Protein AF-A0A2E9XGB0-F1 (afdb_monomer_lite)

Structure (mmCIF, N/CA/C/O backbone):
data_AF-A0A2E9XGB0-F1
#
_entry.id   AF-A0A2E9XGB0-F1
#
loop_
_atom_site.group_PDB
_atom_site.id
_atom_site.type_symbol
_atom_site.label_atom_id
_atom_site.label_alt_id
_atom_site.label_comp_id
_atom_site.label_asym_id
_atom_site.label_entity_id
_atom_site.label_seq_id
_atom_site.pdbx_PDB_ins_code
_atom_site.Cartn_x
_atom_site.Cartn_y
_atom_site.Cartn_z
_atom_site.occupancy
_atom_site.B_iso_or_equiv
_atom_site.auth_seq_id
_atom_site.auth_comp_id
_atom_site.auth_asym_id
_atom_site.auth_atom_id
_atom_site.pdbx_PDB_model_num
ATOM 1 N N . MET A 1 1 ? -16.307 3.020 -18.893 1.00 47.25 1 MET A N 1
ATOM 2 C CA . MET A 1 1 ? -15.081 2.715 -18.131 1.00 47.25 1 MET A CA 1
ATOM 3 C C . MET A 1 1 ? -14.255 3.975 -18.079 1.00 47.25 1 MET A C 1
ATOM 5 O O . MET A 1 1 ? -13.662 4.344 -19.091 1.00 47.25 1 MET A O 1
ATOM 9 N N . ASP A 1 2 ? -14.305 4.654 -16.940 1.00 53.72 2 ASP A N 1
ATOM 10 C CA . ASP A 1 2 ? -13.427 5.784 -16.665 1.00 53.72 2 ASP A CA 1
ATOM 11 C C . ASP A 1 2 ? -11.970 5.317 -16.726 1.00 53.72 2 ASP A C 1
ATOM 13 O O . ASP A 1 2 ? -11.649 4.191 -16.341 1.00 53.72 2 ASP A O 1
ATOM 17 N N . SER A 1 3 ? -11.090 6.158 -17.273 1.00 63.16 3 SER A N 1
ATOM 18 C CA . SER A 1 3 ? -9.656 5.864 -17.306 1.00 63.16 3 SER A CA 1
ATOM 19 C C . SER A 1 3 ? -9.166 5.635 -15.878 1.00 63.16 3 SER A C 1
ATOM 21 O O . SER A 1 3 ? -9.435 6.460 -15.003 1.00 63.16 3 SER A O 1
ATOM 23 N N . LEU A 1 4 ? -8.417 4.547 -15.647 1.00 68.50 4 LEU A N 1
ATOM 24 C CA . LEU A 1 4 ? -7.901 4.195 -14.318 1.00 68.50 4 LEU A CA 1
ATOM 25 C C . LEU A 1 4 ? -7.127 5.345 -13.651 1.00 68.50 4 LEU A C 1
ATOM 27 O O . LEU A 1 4 ? -7.031 5.400 -12.428 1.00 68.50 4 LEU A O 1
ATOM 31 N N . GLY A 1 5 ? -6.583 6.270 -14.444 1.00 79.38 5 GLY A N 1
ATOM 32 C CA . GLY A 1 5 ? -5.699 7.345 -14.019 1.00 79.38 5 GLY A CA 1
ATOM 33 C C . GLY A 1 5 ? -4.269 7.098 -14.495 1.00 79.38 5 GLY A C 1
ATOM 34 O O . GLY A 1 5 ? -4.025 6.305 -15.408 1.00 79.38 5 GLY A O 1
ATOM 35 N N . LYS A 1 6 ? -3.306 7.807 -13.894 1.00 90.00 6 LYS A N 1
ATOM 36 C CA . LYS A 1 6 ? -1.894 7.735 -14.294 1.00 90.00 6 LYS A CA 1
ATOM 37 C C . LYS A 1 6 ? -1.152 6.631 -13.544 1.00 90.00 6 LYS A C 1
ATOM 39 O O . LYS A 1 6 ? -1.064 6.678 -12.314 1.00 90.00 6 LYS A O 1
ATOM 44 N N . ILE A 1 7 ? -0.588 5.684 -14.289 1.00 93.75 7 ILE A N 1
ATOM 45 C CA . ILE A 1 7 ? 0.250 4.592 -13.786 1.00 93.75 7 ILE A CA 1
ATOM 46 C C . ILE A 1 7 ? 1.704 4.901 -14.133 1.00 93.75 7 ILE A C 1
ATOM 48 O O . ILE A 1 7 ? 2.038 5.175 -15.281 1.00 93.75 7 ILE A O 1
ATOM 52 N N . LEU A 1 8 ? 2.576 4.866 -13.136 1.00 95.88 8 LEU A N 1
ATOM 53 C CA . LEU A 1 8 ? 4.006 5.091 -13.299 1.00 95.88 8 LEU A CA 1
ATOM 54 C C . LEU A 1 8 ? 4.719 3.739 -13.375 1.00 95.88 8 LEU A C 1
ATOM 56 O O . LEU A 1 8 ? 4.524 2.899 -12.501 1.00 95.88 8 LEU A O 1
ATOM 60 N N . ILE A 1 9 ? 5.538 3.527 -14.399 1.00 96.88 9 ILE A N 1
ATOM 61 C CA . ILE A 1 9 ? 6.285 2.289 -14.633 1.00 96.88 9 ILE A CA 1
ATOM 62 C C . ILE A 1 9 ? 7.769 2.605 -14.509 1.00 96.88 9 ILE A C 1
ATOM 64 O O . ILE A 1 9 ? 8.313 3.383 -15.290 1.00 96.88 9 ILE A O 1
ATOM 68 N N . ALA A 1 10 ? 8.422 2.003 -13.522 1.00 96.81 10 ALA A N 1
ATOM 69 C CA . ALA A 1 10 ? 9.830 2.202 -13.240 1.00 96.81 10 ALA A CA 1
ATOM 70 C C . ALA A 1 10 ? 10.575 0.873 -13.363 1.00 96.81 10 ALA A C 1
ATOM 72 O O . ALA A 1 10 ? 10.488 0.041 -12.467 1.00 96.81 10 ALA A O 1
ATOM 73 N N . SER A 1 11 ? 11.294 0.661 -14.465 1.00 95.31 11 SER A N 1
ATOM 74 C CA . SER A 1 11 ? 12.109 -0.544 -14.677 1.00 95.31 11 SER A CA 1
ATOM 75 C C . SER A 1 11 ? 13.242 -0.273 -15.652 1.00 95.31 11 SER A C 1
ATOM 77 O O . SER A 1 11 ? 13.041 0.459 -16.615 1.00 95.31 11 SER A O 1
ATOM 79 N N . ASN A 1 12 ? 14.411 -0.880 -15.442 1.00 93.50 12 ASN A N 1
ATOM 80 C CA . ASN A 1 12 ? 15.498 -0.837 -16.424 1.00 93.50 12 ASN A CA 1
ATOM 81 C C . ASN A 1 12 ? 15.271 -1.828 -17.579 1.00 93.50 12 ASN A C 1
ATOM 83 O O . ASN A 1 12 ? 15.847 -1.653 -18.650 1.00 93.50 12 ASN A O 1
ATOM 87 N N . ASP A 1 13 ? 14.376 -2.803 -17.415 1.00 92.94 13 ASP A N 1
ATOM 88 C CA . ASP A 1 13 ? 14.023 -3.776 -18.448 1.00 92.94 13 ASP A CA 1
ATOM 89 C C . ASP A 1 13 ? 13.031 -3.170 -19.456 1.00 92.94 13 ASP A C 1
ATOM 91 O O . ASP A 1 13 ? 11.860 -2.927 -19.153 1.00 92.94 13 ASP A O 1
ATOM 95 N N . SER A 1 14 ? 13.501 -2.917 -20.680 1.00 92.50 14 SER A N 1
ATOM 96 C CA . SER A 1 14 ? 12.675 -2.364 -21.758 1.00 92.50 14 SER A CA 1
ATOM 97 C C . SER A 1 14 ? 11.562 -3.298 -22.217 1.00 92.50 14 SER A C 1
ATOM 99 O O . SER A 1 14 ? 10.495 -2.814 -22.588 1.00 92.50 14 SER A O 1
ATOM 101 N N . ASN A 1 15 ? 11.779 -4.614 -22.176 1.00 90.94 15 ASN A N 1
ATOM 102 C CA . ASN A 1 15 ? 10.772 -5.591 -22.582 1.00 90.94 15 ASN A CA 1
ATOM 103 C C . ASN A 1 15 ? 9.638 -5.621 -21.562 1.00 90.94 15 ASN A C 1
ATOM 105 O O . ASN A 1 15 ? 8.465 -5.592 -21.935 1.00 90.94 15 ASN A O 1
ATOM 109 N N . PHE A 1 16 ? 9.986 -5.595 -20.273 1.00 90.25 16 PHE A N 1
ATOM 110 C CA . PHE A 1 16 ? 9.008 -5.469 -19.199 1.00 90.25 16 PHE A CA 1
ATOM 111 C C . PHE A 1 16 ? 8.174 -4.193 -19.347 1.00 90.25 16 PHE A C 1
ATOM 113 O O . PHE A 1 16 ? 6.943 -4.259 -19.306 1.00 90.25 16 PHE A O 1
ATOM 120 N N . ARG A 1 17 ? 8.821 -3.036 -19.564 1.00 93.06 17 ARG A N 1
ATOM 121 C CA . ARG A 1 17 ? 8.101 -1.767 -19.744 1.00 93.06 17 ARG A CA 1
ATOM 122 C C . ARG A 1 17 ? 7.178 -1.799 -20.957 1.00 93.06 17 ARG A C 1
ATOM 124 O O . ARG A 1 17 ? 5.996 -1.517 -20.796 1.00 93.06 17 ARG A O 1
ATOM 131 N N . ALA A 1 18 ? 7.677 -2.202 -22.127 1.00 90.31 18 ALA A N 1
ATOM 132 C CA . ALA A 1 18 ? 6.877 -2.286 -23.350 1.00 90.31 18 ALA A CA 1
ATOM 133 C C . ALA A 1 18 ? 5.668 -3.215 -23.169 1.00 90.31 18 ALA A C 1
ATOM 135 O O . ALA A 1 18 ? 4.540 -2.860 -23.513 1.00 90.31 18 ALA A O 1
ATOM 136 N N . SER A 1 19 ? 5.882 -4.378 -22.548 1.00 89.31 19 SER A N 1
ATOM 137 C CA . SER A 1 19 ? 4.806 -5.319 -22.264 1.00 89.31 19 SER A CA 1
ATOM 138 C C . SER A 1 19 ? 3.764 -4.735 -21.308 1.00 89.31 19 SER A C 1
ATOM 140 O O . SER A 1 19 ? 2.567 -4.913 -21.536 1.00 89.31 19 SER A O 1
ATOM 142 N N . MET A 1 20 ? 4.183 -4.025 -20.256 1.00 91.06 20 MET A N 1
ATOM 143 C CA . MET A 1 20 ? 3.260 -3.366 -19.329 1.00 91.06 20 MET A CA 1
ATOM 144 C C . MET A 1 20 ? 2.494 -2.228 -20.003 1.00 91.06 20 MET A C 1
ATOM 146 O O . MET A 1 20 ? 1.282 -2.164 -19.844 1.00 91.06 20 MET A O 1
ATOM 150 N N . VAL A 1 21 ? 3.157 -1.370 -20.783 1.00 90.06 21 VAL A N 1
ATOM 151 C CA . VAL A 1 21 ? 2.516 -0.260 -21.509 1.00 90.06 21 VAL A CA 1
ATOM 152 C C . VAL A 1 21 ? 1.428 -0.778 -22.448 1.00 90.06 21 VAL A C 1
ATOM 154 O O . VAL A 1 21 ? 0.282 -0.345 -22.332 1.00 90.06 21 VAL A O 1
ATOM 157 N N . ASN A 1 22 ? 1.758 -1.743 -23.313 1.00 86.25 22 ASN A N 1
ATOM 158 C CA . ASN A 1 22 ? 0.815 -2.281 -24.298 1.00 86.25 22 ASN A CA 1
ATOM 159 C C . ASN A 1 22 ? -0.417 -2.877 -23.612 1.00 86.25 22 ASN A C 1
ATOM 161 O O . ASN A 1 22 ? -1.551 -2.488 -23.874 1.00 86.25 22 ASN A O 1
ATOM 165 N N . ASN A 1 23 ? -0.193 -3.756 -22.639 1.00 85.50 23 ASN A N 1
ATOM 166 C CA . ASN A 1 23 ? -1.297 -4.420 -21.969 1.00 85.50 23 ASN A CA 1
ATOM 167 C C . ASN A 1 23 ? -2.118 -3.486 -21.053 1.00 85.50 23 ASN A C 1
ATOM 169 O O . ASN A 1 23 ? -3.323 -3.692 -20.900 1.00 85.50 23 ASN A O 1
ATOM 173 N N . LEU A 1 24 ? -1.497 -2.480 -20.417 1.00 84.19 24 LEU A N 1
ATOM 174 C CA . LEU A 1 24 ? -2.217 -1.499 -19.594 1.00 84.19 24 LEU A CA 1
ATOM 175 C C . LEU A 1 24 ? -3.109 -0.595 -20.442 1.00 84.19 24 LEU A C 1
ATOM 177 O O . LEU A 1 24 ? -4.212 -0.243 -20.015 1.00 84.19 24 LEU A O 1
ATOM 181 N N . LEU A 1 25 ? -2.648 -0.231 -21.637 1.00 78.81 25 LEU A N 1
ATOM 182 C CA . LEU A 1 25 ? -3.457 0.510 -22.591 1.00 78.81 25 LEU A CA 1
ATOM 183 C C . LEU A 1 25 ? -4.664 -0.329 -23.032 1.00 78.81 25 LEU A C 1
ATOM 185 O O . LEU A 1 25 ? -5.800 0.131 -22.895 1.00 78.81 25 LEU A O 1
ATOM 189 N N . ASP A 1 26 ? -4.419 -1.570 -23.457 1.00 80.75 26 ASP A N 1
ATOM 190 C CA . ASP A 1 26 ? -5.436 -2.455 -24.030 1.00 80.75 26 ASP A CA 1
ATOM 191 C C . ASP A 1 26 ? -6.513 -2.867 -23.018 1.00 80.75 26 ASP A C 1
ATOM 193 O O . ASP A 1 26 ? -7.708 -2.794 -23.305 1.00 80.75 26 ASP A O 1
ATOM 197 N N . GLN A 1 27 ? -6.113 -3.285 -21.812 1.00 81.12 27 GLN A N 1
ATOM 198 C CA . GLN A 1 27 ? -7.046 -3.853 -20.829 1.00 81.12 27 GLN A CA 1
ATOM 199 C C . GLN A 1 27 ? -7.670 -2.811 -19.897 1.00 81.12 27 GLN A C 1
ATOM 201 O O . GLN A 1 27 ? -8.736 -3.058 -19.331 1.00 81.12 27 GLN A O 1
ATOM 206 N N . PHE A 1 28 ? -7.010 -1.667 -19.693 1.00 79.88 28 PHE A N 1
ATOM 207 C CA . PHE A 1 28 ? -7.352 -0.741 -18.607 1.00 79.88 28 PHE A CA 1
ATOM 208 C C . PHE A 1 28 ? -7.529 0.714 -19.044 1.00 79.88 28 PHE A C 1
ATOM 210 O O . PHE A 1 28 ? -7.919 1.541 -18.216 1.00 79.88 28 PHE A O 1
ATOM 217 N N . LYS A 1 29 ? -7.247 1.055 -20.313 1.00 80.44 29 LYS A N 1
ATOM 218 C CA . LYS A 1 29 ? -7.281 2.442 -20.822 1.00 80.44 29 LYS A CA 1
ATOM 219 C C . LYS A 1 29 ? -6.516 3.415 -19.909 1.00 80.44 29 LYS A C 1
ATOM 221 O O . LYS A 1 29 ? -6.933 4.557 -19.681 1.00 80.44 29 LYS A O 1
ATOM 226 N N . ALA A 1 30 ? -5.432 2.927 -19.308 1.00 80.94 30 ALA A N 1
ATOM 227 C CA . ALA A 1 30 ? -4.642 3.673 -18.340 1.00 80.94 30 ALA A CA 1
ATOM 228 C C . ALA A 1 30 ? -3.594 4.542 -19.045 1.00 80.94 30 ALA A C 1
ATOM 230 O O . ALA A 1 30 ? -3.050 4.163 -20.079 1.00 80.94 30 ALA A O 1
ATOM 231 N N . HIS A 1 31 ? -3.267 5.696 -18.457 1.00 86.00 31 HIS A N 1
ATOM 232 C CA . HIS A 1 31 ? -2.155 6.514 -18.937 1.00 86.00 31 HIS A CA 1
ATOM 233 C C . HIS A 1 31 ? -0.860 6.065 -18.256 1.00 86.00 31 HIS A C 1
ATOM 235 O O . HIS A 1 31 ? -0.657 6.337 -17.070 1.00 86.00 31 HIS A O 1
ATOM 241 N N . SER A 1 32 ? 0.010 5.371 -18.988 1.00 88.56 32 SER A N 1
ATOM 242 C CA . SER A 1 32 ? 1.310 4.924 -18.486 1.00 88.56 32 SER A CA 1
ATOM 243 C C . SER A 1 32 ? 2.396 5.980 -18.685 1.00 88.56 32 SER A C 1
ATOM 245 O O . SER A 1 32 ? 2.525 6.557 -19.762 1.00 88.56 32 SER A O 1
ATOM 247 N N . ILE A 1 33 ? 3.217 6.192 -17.661 1.00 92.19 33 ILE A N 1
ATOM 248 C CA . ILE A 1 33 ? 4.413 7.036 -17.711 1.00 92.19 33 ILE A CA 1
ATOM 249 C C . ILE A 1 33 ? 5.608 6.154 -17.372 1.00 92.19 33 ILE A C 1
ATOM 251 O O . ILE A 1 33 ? 5.643 5.563 -16.297 1.00 92.19 33 ILE A O 1
ATOM 255 N N . GLU A 1 34 ? 6.596 6.083 -18.255 1.00 95.62 34 GLU A N 1
ATOM 256 C CA . GLU A 1 34 ? 7.838 5.355 -17.995 1.00 95.62 34 GLU A CA 1
ATOM 257 C C . GLU A 1 34 ? 8.886 6.261 -17.336 1.00 95.62 34 GLU A C 1
ATOM 259 O O . GLU A 1 34 ? 9.043 7.430 -17.697 1.00 95.62 34 GLU A O 1
ATOM 264 N N . VAL A 1 35 ? 9.618 5.719 -16.363 1.00 95.25 35 VAL A N 1
ATOM 265 C CA . VAL A 1 35 ? 10.752 6.375 -15.699 1.00 95.25 35 VAL A CA 1
ATOM 266 C C . VAL A 1 35 ? 11.881 5.377 -15.444 1.00 95.25 35 VAL A C 1
ATOM 268 O O . VAL A 1 35 ? 11.640 4.189 -15.255 1.00 95.25 35 VAL A O 1
ATOM 271 N N . LEU A 1 36 ? 13.121 5.867 -15.423 1.00 94.12 36 LEU A N 1
ATOM 272 C CA . LEU A 1 36 ? 14.332 5.037 -15.312 1.00 94.12 36 LEU A CA 1
ATOM 273 C C . LEU A 1 36 ? 15.211 5.401 -14.105 1.00 94.12 36 LEU A C 1
ATOM 275 O O . LEU A 1 36 ? 16.334 4.925 -13.991 1.00 94.12 36 LEU A O 1
ATOM 279 N N . SER A 1 37 ? 14.732 6.264 -13.206 1.00 94.31 37 SER A N 1
ATOM 280 C CA . SER A 1 37 ? 15.485 6.666 -12.013 1.00 94.31 37 SER A CA 1
ATOM 281 C C . SER A 1 37 ? 14.565 6.965 -10.834 1.00 94.31 37 SER A C 1
ATOM 283 O O . SER A 1 37 ? 13.380 7.276 -11.010 1.00 94.31 37 SER A O 1
ATOM 285 N N . THR A 1 38 ? 15.110 6.901 -9.620 1.00 95.38 38 THR A N 1
ATOM 286 C CA . THR A 1 38 ? 14.357 7.206 -8.397 1.00 95.38 38 THR A CA 1
ATOM 287 C C . THR A 1 38 ? 13.960 8.682 -8.333 1.00 95.38 38 THR A C 1
ATOM 289 O O . THR A 1 38 ? 12.842 9.005 -7.935 1.00 95.38 38 THR A O 1
ATOM 292 N N . GLU A 1 39 ? 14.814 9.593 -8.803 1.00 94.94 39 GLU A N 1
ATOM 293 C CA . GLU A 1 39 ? 14.544 11.033 -8.870 1.00 94.94 39 GLU A CA 1
ATOM 294 C C . GLU A 1 39 ? 13.357 11.326 -9.785 1.00 94.94 39 GLU A C 1
ATOM 296 O O . GLU A 1 39 ? 12.478 12.117 -9.436 1.00 94.94 39 GLU A O 1
ATOM 301 N N . ALA A 1 40 ? 13.299 10.656 -10.939 1.00 95.56 40 ALA A N 1
ATOM 302 C CA . ALA A 1 40 ? 12.188 10.782 -11.870 1.00 95.56 40 ALA A CA 1
ATOM 303 C C . ALA A 1 40 ? 10.872 10.276 -11.255 1.00 95.56 40 ALA A C 1
ATOM 305 O O . ALA A 1 40 ? 9.836 10.917 -11.458 1.00 95.56 40 ALA A O 1
ATOM 306 N N . ILE A 1 41 ? 10.916 9.195 -10.458 1.00 95.75 41 ILE A N 1
ATOM 307 C CA . ILE A 1 41 ? 9.751 8.703 -9.707 1.00 95.75 41 ILE A CA 1
ATOM 308 C C . ILE A 1 41 ? 9.229 9.785 -8.760 1.00 95.75 41 ILE A C 1
ATOM 310 O O . ILE A 1 41 ? 8.057 10.162 -8.838 1.00 95.75 41 ILE A O 1
ATOM 314 N N . PHE A 1 42 ? 10.092 10.309 -7.886 1.00 94.69 42 PHE A N 1
ATOM 315 C CA . PHE A 1 42 ? 9.689 11.303 -6.888 1.00 94.69 42 PHE A CA 1
ATOM 316 C C . PHE A 1 42 ? 9.154 12.579 -7.545 1.00 94.69 42 PHE A C 1
ATOM 318 O O . PHE A 1 42 ? 8.058 13.028 -7.209 1.00 94.69 42 PHE A O 1
ATOM 325 N N . ARG A 1 43 ? 9.847 13.085 -8.575 1.00 94.25 43 ARG A N 1
ATOM 326 C CA . ARG A 1 43 ? 9.414 14.265 -9.337 1.00 94.25 43 ARG A CA 1
ATOM 327 C C . ARG A 1 43 ? 8.016 14.090 -9.935 1.00 94.25 43 ARG A C 1
ATOM 329 O O . ARG A 1 43 ? 7.251 15.051 -9.998 1.00 94.25 43 ARG A O 1
ATOM 336 N N . LYS A 1 44 ? 7.686 12.887 -10.420 1.00 94.56 44 LYS A N 1
ATOM 337 C CA . LYS A 1 44 ? 6.375 12.589 -11.011 1.00 94.56 44 LYS A CA 1
ATOM 338 C C . LYS A 1 44 ? 5.276 12.489 -9.959 1.00 94.56 44 LYS A C 1
ATOM 340 O O . LYS A 1 44 ? 4.223 13.085 -10.157 1.00 94.56 44 LYS A O 1
ATOM 345 N N . ILE A 1 45 ? 5.528 11.809 -8.843 1.00 92.12 45 ILE A N 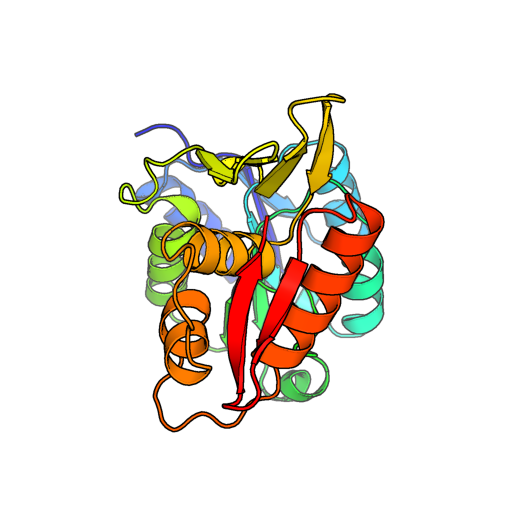1
ATOM 346 C CA . ILE A 1 45 ? 4.552 11.661 -7.749 1.00 92.12 45 ILE A CA 1
ATOM 347 C C . ILE A 1 45 ? 4.220 13.010 -7.092 1.00 92.12 45 ILE A C 1
ATOM 349 O O . ILE A 1 45 ? 3.078 13.249 -6.704 1.00 92.12 45 ILE A O 1
ATOM 353 N N . GLU A 1 46 ? 5.191 13.917 -6.984 1.00 89.88 46 GLU A N 1
ATOM 354 C CA . GLU A 1 46 ? 4.961 15.253 -6.421 1.00 89.88 46 GLU A CA 1
ATOM 355 C C . GLU A 1 46 ? 4.072 16.115 -7.333 1.00 89.88 46 GLU A C 1
ATOM 357 O O . GLU A 1 46 ? 3.105 16.740 -6.871 1.00 89.88 46 GLU A O 1
ATOM 362 N N . LYS A 1 47 ? 4.369 16.112 -8.640 1.00 90.44 47 LYS A N 1
ATOM 363 C CA . LYS A 1 47 ? 3.706 16.960 -9.643 1.00 90.44 47 LYS A CA 1
ATOM 364 C C . LYS A 1 47 ? 2.354 16.431 -10.109 1.00 90.44 47 LYS A C 1
ATOM 366 O O . LYS A 1 47 ? 1.489 17.219 -10.478 1.00 90.44 47 LYS A O 1
ATOM 371 N N . GLU A 1 48 ? 2.163 15.118 -10.123 1.00 89.12 48 GLU A N 1
ATOM 372 C CA . GLU A 1 48 ? 1.014 14.478 -10.759 1.00 89.12 48 GLU A CA 1
ATOM 373 C C . GLU A 1 48 ? 0.319 13.508 -9.796 1.00 89.12 48 GLU A C 1
ATOM 375 O O . GLU A 1 48 ? 0.949 12.874 -8.952 1.00 89.12 48 GLU A O 1
ATOM 380 N N . LYS A 1 49 ? -1.004 13.355 -9.927 1.00 86.81 49 LYS A N 1
ATOM 381 C CA . LYS A 1 49 ? -1.748 12.333 -9.182 1.00 86.81 49 LYS A CA 1
ATOM 382 C C . LYS A 1 49 ? -1.487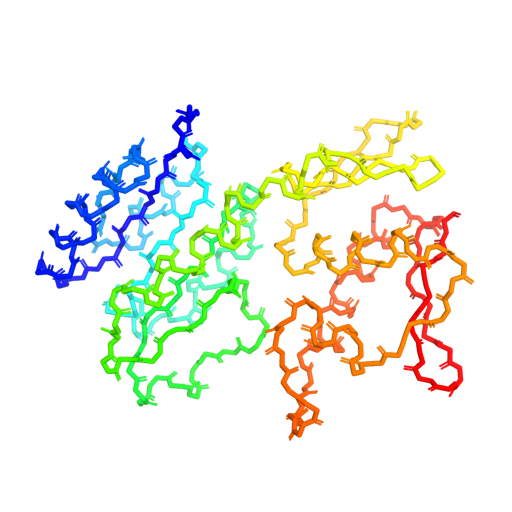 10.961 -9.811 1.00 86.81 49 LYS A C 1
ATOM 384 O O . LYS A 1 49 ? -2.173 10.565 -10.750 1.00 86.81 49 LYS A O 1
ATOM 389 N N . ILE A 1 50 ? -0.485 10.259 -9.290 1.00 91.06 50 ILE A N 1
ATOM 390 C CA . ILE A 1 50 ? -0.180 8.872 -9.653 1.00 91.06 50 ILE A CA 1
ATOM 391 C C . ILE A 1 50 ? -1.052 7.935 -8.818 1.00 91.06 50 ILE A C 1
ATOM 393 O O . ILE A 1 50 ? -1.108 8.059 -7.594 1.00 91.06 50 ILE A O 1
ATOM 397 N N . ILE A 1 51 ? -1.737 6.994 -9.467 1.00 88.62 51 ILE A N 1
ATOM 398 C CA . ILE A 1 51 ? -2.578 6.011 -8.766 1.00 88.62 51 ILE A CA 1
ATOM 399 C C . ILE A 1 51 ? -1.750 4.799 -8.336 1.00 88.62 51 ILE A C 1
ATOM 401 O O . ILE A 1 51 ? -1.907 4.315 -7.220 1.00 88.62 51 ILE A O 1
ATOM 405 N N . LEU A 1 52 ? -0.837 4.349 -9.199 1.00 92.94 52 LEU A N 1
ATOM 406 C CA . LEU A 1 52 ? -0.068 3.118 -9.063 1.00 92.94 52 LEU A CA 1
ATOM 407 C C . LEU A 1 52 ? 1.343 3.344 -9.598 1.00 92.94 52 LEU A C 1
ATOM 409 O O . LEU A 1 52 ? 1.520 3.866 -10.696 1.00 92.94 52 LEU A O 1
ATOM 413 N N . LEU A 1 53 ? 2.325 2.916 -8.818 1.00 95.69 53 LEU A N 1
ATOM 414 C CA . LEU A 1 53 ? 3.716 2.773 -9.199 1.00 95.69 53 LEU A CA 1
ATOM 415 C C . LEU A 1 53 ? 4.022 1.278 -9.364 1.00 95.69 53 LEU A C 1
ATOM 417 O O . LEU A 1 53 ? 4.003 0.521 -8.392 1.00 95.69 53 LEU A O 1
ATOM 421 N N . LEU A 1 54 ? 4.319 0.871 -10.595 1.00 96.81 54 LEU A N 1
ATOM 422 C CA . LEU A 1 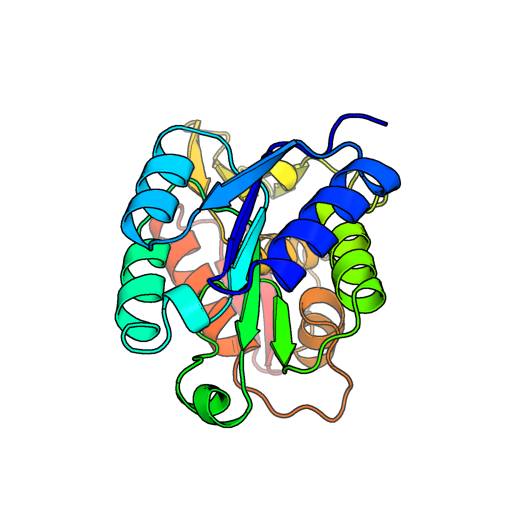54 ? 4.937 -0.407 -10.923 1.00 96.81 54 LEU A CA 1
ATOM 423 C C . LEU A 1 54 ? 6.454 -0.240 -10.789 1.00 96.81 54 LEU A C 1
ATOM 425 O O . LEU A 1 54 ? 7.095 0.321 -11.676 1.00 96.81 54 LEU A O 1
ATOM 429 N N . LEU A 1 55 ? 7.009 -0.664 -9.656 1.00 97.31 55 LEU A N 1
ATOM 430 C CA . LEU A 1 55 ? 8.415 -0.488 -9.310 1.00 97.31 55 LEU A CA 1
ATOM 431 C C . LEU A 1 55 ? 9.174 -1.797 -9.461 1.00 97.31 55 LEU A C 1
ATOM 433 O O . LEU A 1 55 ? 9.006 -2.721 -8.672 1.00 97.31 55 LEU A O 1
ATOM 437 N N . ASP A 1 56 ? 10.045 -1.858 -10.450 1.00 95.94 56 ASP A N 1
ATOM 438 C CA . ASP A 1 56 ? 11.057 -2.893 -10.543 1.00 95.94 56 ASP A CA 1
ATOM 439 C C . ASP A 1 56 ? 12.200 -2.586 -9.576 1.00 95.94 56 ASP A C 1
ATOM 441 O O . ASP A 1 56 ? 12.719 -1.462 -9.535 1.00 95.94 56 ASP A O 1
ATOM 445 N N . SER A 1 57 ? 12.615 -3.592 -8.813 1.00 95.19 57 SER A N 1
ATOM 446 C CA . SER A 1 57 ? 13.759 -3.499 -7.918 1.00 95.19 57 SER A CA 1
ATOM 447 C C . SER A 1 57 ? 15.033 -3.087 -8.649 1.00 95.19 57 SER A C 1
ATOM 449 O O . SER A 1 57 ? 15.864 -2.426 -8.041 1.00 95.19 57 SER A O 1
ATOM 451 N N . SER A 1 58 ? 15.155 -3.313 -9.964 1.00 93.75 58 SER A N 1
ATOM 452 C CA . SER A 1 58 ? 16.292 -2.843 -10.766 1.00 93.75 58 SER A CA 1
ATOM 453 C C . SER A 1 58 ? 16.546 -1.332 -10.658 1.00 93.75 58 SER A C 1
ATOM 455 O O . SER A 1 58 ? 17.667 -0.887 -10.881 1.00 93.75 58 SER A O 1
ATOM 457 N N . ILE A 1 59 ? 15.511 -0.536 -10.358 1.00 96.00 59 ILE A N 1
ATOM 458 C CA . ILE A 1 59 ? 15.613 0.922 -10.176 1.00 96.00 59 ILE A CA 1
ATOM 459 C C . ILE A 1 59 ? 16.156 1.289 -8.787 1.00 96.00 59 ILE A C 1
ATOM 461 O O . ILE A 1 59 ? 16.708 2.371 -8.607 1.00 96.00 59 ILE A O 1
ATOM 465 N N . ILE A 1 60 ? 15.986 0.407 -7.799 1.00 94.56 60 ILE A N 1
ATOM 466 C CA . ILE A 1 60 ? 16.233 0.683 -6.377 1.00 94.56 60 ILE A CA 1
ATOM 467 C C . ILE A 1 60 ? 17.136 -0.350 -5.692 1.00 94.56 60 ILE A C 1
ATOM 469 O O . ILE A 1 60 ? 17.284 -0.278 -4.480 1.00 94.56 60 ILE A O 1
ATOM 473 N N . SER A 1 61 ? 17.730 -1.308 -6.404 1.00 79.88 61 SER A N 1
ATOM 474 C CA . SER A 1 61 ? 18.293 -2.545 -5.827 1.00 79.88 61 SER A CA 1
ATOM 475 C C . SER A 1 61 ? 19.322 -2.308 -4.716 1.00 79.88 61 SER A C 1
ATOM 477 O O . SER A 1 61 ? 19.304 -2.989 -3.694 1.00 79.88 61 SER A O 1
ATOM 479 N N . LYS A 1 62 ? 20.165 -1.276 -4.848 1.00 82.12 62 LYS A N 1
ATOM 480 C CA . LYS A 1 62 ? 21.161 -0.879 -3.828 1.00 82.12 62 LYS A CA 1
ATOM 481 C C . LYS A 1 62 ? 20.631 0.094 -2.771 1.00 82.12 62 LYS A C 1
ATOM 483 O O . LYS A 1 62 ? 21.293 0.353 -1.772 1.00 82.12 62 LYS A O 1
ATOM 488 N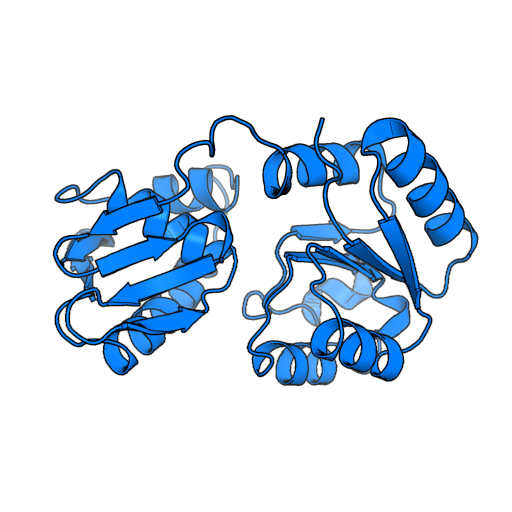 N . GLU A 1 63 ? 19.439 0.634 -2.979 1.00 90.56 63 GLU A N 1
ATOM 489 C CA . GLU A 1 63 ? 18.866 1.724 -2.194 1.00 90.56 63 GLU A CA 1
ATOM 490 C C . GLU A 1 63 ? 17.433 1.442 -1.726 1.00 90.56 63 GLU A C 1
ATOM 492 O O . GLU A 1 63 ? 16.724 2.369 -1.341 1.00 90.56 63 GLU A O 1
ATOM 497 N N . ILE A 1 64 ? 16.995 0.176 -1.700 1.00 93.81 64 ILE A N 1
ATOM 498 C CA . ILE A 1 64 ? 15.617 -0.219 -1.351 1.00 93.81 64 ILE A CA 1
ATOM 499 C C . ILE A 1 64 ? 15.172 0.458 -0.049 1.00 93.81 64 ILE A C 1
ATOM 501 O O . ILE A 1 64 ? 14.112 1.087 0.020 1.00 93.81 64 ILE A O 1
ATOM 505 N N . SER A 1 65 ? 16.030 0.398 0.974 1.00 93.50 65 SER A N 1
ATOM 506 C CA . SER A 1 65 ? 15.780 1.043 2.263 1.00 93.50 65 SER A CA 1
ATOM 507 C C . SER A 1 65 ? 15.635 2.562 2.151 1.00 93.50 65 SER A C 1
ATOM 509 O O . SER A 1 65 ? 14.688 3.129 2.697 1.00 93.50 65 SER A O 1
ATOM 511 N N . ASN A 1 66 ? 16.554 3.226 1.447 1.00 94.94 66 ASN A N 1
ATOM 512 C CA . ASN A 1 66 ? 16.542 4.678 1.274 1.00 94.94 66 ASN A CA 1
ATOM 513 C C . ASN A 1 66 ? 15.295 5.134 0.497 1.00 94.94 66 ASN A C 1
ATOM 515 O O . ASN A 1 66 ? 14.581 6.042 0.934 1.00 94.94 66 ASN A O 1
ATOM 519 N N . PHE A 1 67 ? 14.976 4.435 -0.594 1.00 96.19 67 PHE A N 1
ATOM 520 C CA . PHE A 1 67 ? 13.805 4.691 -1.419 1.00 96.19 67 PHE A CA 1
ATOM 521 C C . PHE A 1 67 ? 12.520 4.640 -0.592 1.00 96.19 67 PHE A C 1
ATOM 523 O O . PHE A 1 67 ? 11.771 5.617 -0.570 1.00 96.19 67 PHE A O 1
ATOM 530 N N . PHE A 1 68 ? 12.270 3.550 0.142 1.00 94.69 68 PHE A N 1
ATOM 531 C CA . PHE A 1 68 ? 11.030 3.417 0.909 1.00 94.69 68 PHE A CA 1
ATOM 532 C C . PHE A 1 68 ? 10.971 4.329 2.138 1.00 94.69 68 PHE A C 1
ATOM 534 O O . PHE A 1 68 ? 9.879 4.773 2.507 1.00 94.69 68 PHE A O 1
ATOM 541 N N . ASN A 1 69 ? 12.111 4.682 2.737 1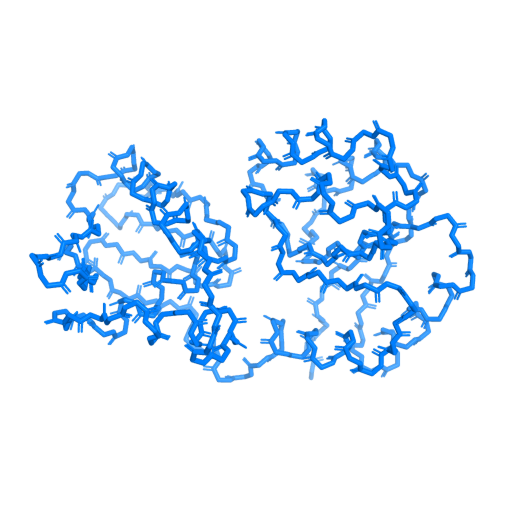.00 92.44 69 ASN A N 1
ATOM 542 C CA . ASN A 1 69 ? 12.167 5.700 3.788 1.00 92.44 69 ASN A CA 1
ATOM 543 C C . ASN A 1 69 ? 11.753 7.078 3.253 1.00 92.44 69 ASN A C 1
ATOM 545 O O . ASN A 1 69 ? 10.960 7.772 3.892 1.00 92.44 69 ASN A O 1
ATOM 549 N N . LYS A 1 70 ? 12.235 7.461 2.064 1.00 93.44 70 LYS A N 1
ATOM 550 C CA . LYS A 1 70 ? 11.842 8.708 1.394 1.00 93.44 70 LYS A CA 1
ATOM 551 C C . LYS A 1 70 ? 10.386 8.659 0.927 1.00 93.44 70 LYS A C 1
ATOM 553 O O . LYS A 1 70 ? 9.611 9.557 1.246 1.00 93.44 70 LYS A O 1
ATOM 558 N N . PHE A 1 71 ? 9.970 7.573 0.279 1.00 92.69 71 PHE A N 1
ATOM 559 C CA . PHE A 1 71 ? 8.594 7.361 -0.181 1.00 92.69 71 PHE A CA 1
ATOM 560 C C . PHE A 1 71 ? 7.576 7.399 0.970 1.00 92.69 71 PHE A C 1
ATOM 562 O O . PHE A 1 71 ? 6.464 7.916 0.833 1.00 92.69 71 PHE A O 1
ATOM 569 N N . SER A 1 72 ? 7.956 6.909 2.153 1.00 87.81 72 SER A N 1
ATOM 570 C CA . SER A 1 72 ? 7.109 6.956 3.349 1.00 87.81 72 SER A CA 1
ATOM 571 C C . SER A 1 72 ? 6.786 8.382 3.806 1.00 87.81 72 SER A C 1
ATOM 573 O O . SER A 1 72 ? 5.726 8.570 4.401 1.00 87.81 72 SER A O 1
ATOM 575 N N . LYS A 1 73 ? 7.611 9.380 3.469 1.00 88.81 73 LYS A N 1
ATOM 576 C CA . LYS A 1 73 ? 7.409 10.793 3.834 1.00 88.81 73 LYS A CA 1
ATOM 577 C C . LYS A 1 73 ? 6.523 11.576 2.856 1.00 88.81 73 LYS A C 1
ATOM 579 O O . LYS A 1 73 ? 6.096 12.670 3.187 1.00 88.81 73 LYS A O 1
ATOM 584 N N . ILE A 1 74 ? 6.222 11.026 1.678 1.00 85.94 74 ILE A N 1
ATOM 585 C CA . ILE A 1 74 ? 5.372 11.694 0.677 1.00 85.94 74 ILE A CA 1
ATOM 586 C C . ILE A 1 74 ? 3.916 11.726 1.150 1.00 85.94 74 ILE A C 1
ATOM 588 O O . ILE A 1 74 ? 3.392 10.688 1.556 1.00 85.94 74 ILE A O 1
ATOM 592 N N . GLU A 1 75 ? 3.240 12.867 1.039 1.00 73.94 75 GLU A N 1
ATOM 593 C CA . GLU A 1 75 ? 1.820 12.997 1.402 1.00 73.94 75 GLU A CA 1
ATOM 594 C C . GLU A 1 75 ? 0.890 12.294 0.403 1.00 73.94 75 GLU A C 1
ATOM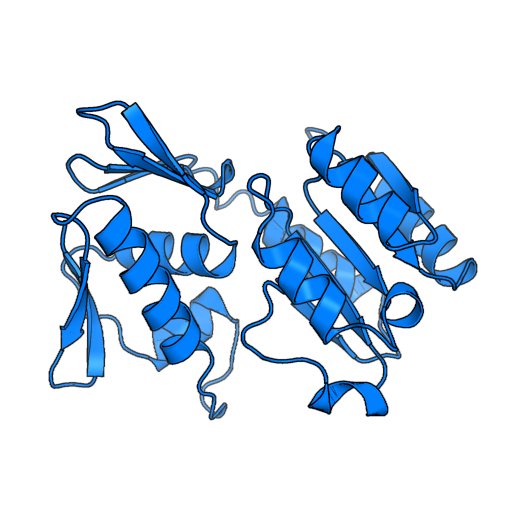 596 O O . GLU A 1 75 ? 0.066 11.465 0.789 1.00 73.94 75 GLU A O 1
ATOM 601 N N . LYS A 1 76 ? 1.063 12.564 -0.899 1.00 72.44 76 LYS A N 1
ATOM 602 C CA . LYS A 1 76 ? 0.307 11.921 -1.984 1.00 72.44 76 LYS A CA 1
ATOM 603 C C . LYS A 1 76 ? 0.753 10.470 -2.154 1.00 72.44 76 LYS A C 1
ATOM 605 O O . LYS A 1 76 ? 1.671 10.168 -2.918 1.00 72.44 76 LYS A O 1
ATOM 610 N N . LYS A 1 77 ? 0.119 9.549 -1.431 1.00 74.31 77 LYS A N 1
ATOM 611 C CA . LYS A 1 77 ? 0.389 8.117 -1.602 1.00 74.31 77 LYS A CA 1
ATOM 612 C C . LYS A 1 77 ? -0.128 7.634 -2.957 1.00 74.31 77 LYS A C 1
ATOM 614 O O . LYS A 1 77 ? -1.159 8.093 -3.431 1.00 74.31 77 LYS A O 1
ATOM 619 N N . CYS A 1 78 ? 0.558 6.668 -3.556 1.00 87.69 78 CYS A N 1
ATOM 620 C CA . CYS A 1 78 ? 0.086 5.834 -4.664 1.00 87.69 78 CYS A CA 1
ATOM 621 C C . CYS A 1 78 ? 0.227 4.365 -4.247 1.00 87.69 78 CYS A C 1
ATOM 623 O O . CYS A 1 78 ? 0.886 4.068 -3.249 1.00 87.69 78 CYS A O 1
ATOM 625 N N . PHE A 1 79 ? -0.485 3.462 -4.912 1.00 89.81 79 PHE A N 1
ATOM 626 C CA . PHE A 1 79 ? -0.261 2.031 -4.721 1.00 89.81 79 PHE A CA 1
ATOM 627 C C . PHE A 1 79 ? 1.127 1.670 -5.244 1.00 89.81 79 PHE A C 1
ATOM 629 O O . PHE A 1 79 ? 1.576 2.260 -6.224 1.00 89.81 79 PHE A O 1
ATOM 636 N N . VAL A 1 80 ? 1.819 0.735 -4.596 1.00 94.00 80 VAL A N 1
ATOM 637 C CA . VAL A 1 80 ? 3.168 0.327 -5.020 1.00 94.00 80 VAL A CA 1
ATOM 638 C C . VAL A 1 80 ? 3.205 -1.168 -5.242 1.00 94.00 80 VAL A C 1
ATOM 640 O O . VAL A 1 80 ? 3.066 -1.945 -4.297 1.00 94.00 80 VAL A O 1
ATOM 643 N N . PHE A 1 81 ? 3.404 -1.568 -6.491 1.00 95.88 81 PHE A N 1
ATOM 644 C CA . PHE A 1 81 ? 3.659 -2.954 -6.853 1.00 95.88 81 PHE A CA 1
ATOM 645 C C . PHE A 1 81 ? 5.160 -3.112 -7.047 1.00 95.88 81 PHE A C 1
ATOM 647 O O . PHE A 1 81 ? 5.725 -2.503 -7.952 1.00 95.88 81 PHE A O 1
ATOM 654 N N . LEU A 1 82 ? 5.802 -3.878 -6.166 1.00 96.44 82 LEU A N 1
ATOM 655 C CA . LEU A 1 82 ? 7.240 -4.120 -6.204 1.00 96.44 82 LEU A CA 1
ATOM 656 C C . LEU A 1 82 ? 7.530 -5.454 -6.893 1.00 96.44 82 LEU A C 1
ATOM 658 O O . LEU A 1 82 ? 7.059 -6.495 -6.433 1.00 96.44 82 LEU A O 1
ATOM 662 N N . PHE A 1 83 ? 8.346 -5.422 -7.940 1.00 96.25 83 PHE A N 1
ATOM 663 C CA . PHE A 1 83 ? 8.852 -6.601 -8.642 1.00 96.25 83 PHE A CA 1
ATOM 664 C C . PHE A 1 83 ? 10.302 -6.828 -8.237 1.00 96.25 83 PHE A C 1
ATOM 666 O O . PHE A 1 83 ? 11.111 -5.926 -8.422 1.00 96.25 83 PHE A O 1
ATOM 673 N N . TYR A 1 84 ? 10.637 -7.992 -7.688 1.00 95.50 84 TYR A N 1
ATOM 674 C CA . TYR A 1 84 ? 11.955 -8.233 -7.093 1.00 95.50 84 TYR A CA 1
ATOM 675 C C . TYR A 1 84 ? 12.484 -9.644 -7.371 1.00 95.50 84 TYR A C 1
ATOM 677 O O . TYR A 1 84 ? 11.713 -10.561 -7.664 1.00 95.50 84 TYR A O 1
ATOM 685 N N . ALA A 1 85 ? 13.803 -9.810 -7.295 1.00 93.69 85 ALA A N 1
ATOM 686 C CA . ALA A 1 85 ? 14.492 -11.093 -7.393 1.00 93.69 85 ALA A CA 1
ATOM 687 C C . ALA A 1 85 ? 14.578 -11.790 -6.024 1.00 93.69 85 ALA A C 1
ATOM 689 O O . ALA A 1 85 ? 14.496 -11.152 -4.976 1.00 93.69 85 ALA A O 1
ATOM 690 N N . SER A 1 86 ? 14.765 -13.112 -6.005 1.00 92.81 86 SER A N 1
ATOM 691 C CA . SER A 1 86 ? 14.784 -13.901 -4.760 1.00 92.81 86 SER A CA 1
ATOM 692 C C . SER A 1 86 ? 15.845 -13.447 -3.757 1.00 92.81 86 SER A C 1
ATOM 694 O O . SER A 1 86 ? 15.574 -13.427 -2.559 1.00 92.81 86 SER A O 1
ATOM 696 N N . GLU A 1 87 ? 17.014 -13.037 -4.243 1.00 92.75 87 GLU A N 1
ATOM 697 C CA . GLU A 1 87 ? 18.131 -12.512 -3.444 1.00 92.75 87 GLU A CA 1
ATOM 698 C C . GLU A 1 87 ? 17.810 -11.195 -2.720 1.00 92.75 87 GLU A C 1
ATOM 700 O O . GLU A 1 87 ? 18.387 -10.895 -1.680 1.00 92.75 87 GLU A O 1
ATOM 705 N N . GLU A 1 88 ? 16.835 -10.427 -3.209 1.00 93.25 88 GLU A N 1
ATOM 706 C CA . GLU A 1 88 ? 16.435 -9.147 -2.614 1.00 93.25 88 GLU A CA 1
ATOM 707 C C . GLU A 1 88 ? 15.369 -9.319 -1.523 1.00 93.25 88 GLU A C 1
ATOM 709 O O . GLU A 1 88 ? 15.007 -8.354 -0.847 1.00 93.25 88 GLU A O 1
ATOM 714 N N . LYS A 1 89 ? 14.842 -10.538 -1.331 1.00 91.44 89 LYS A N 1
ATOM 715 C CA . LYS A 1 89 ? 13.714 -10.813 -0.427 1.00 91.44 89 LYS A CA 1
ATOM 716 C C . LYS A 1 89 ? 13.970 -10.319 0.997 1.00 91.44 89 LYS A C 1
ATOM 718 O O . LYS A 1 89 ? 13.076 -9.730 1.599 1.00 91.44 89 LYS A O 1
ATOM 723 N N . GLU A 1 90 ? 15.176 -10.528 1.516 1.00 90.69 90 GLU A N 1
ATOM 724 C CA . GLU A 1 90 ? 15.551 -10.135 2.882 1.00 90.69 90 GLU A CA 1
ATOM 725 C C . GLU A 1 90 ? 15.678 -8.614 3.054 1.00 90.69 90 GLU A C 1
ATOM 727 O O . GLU A 1 90 ? 15.492 -8.085 4.151 1.00 90.69 90 GLU A O 1
ATOM 732 N N . LEU A 1 91 ? 15.924 -7.884 1.963 1.00 92.12 91 LEU A N 1
ATOM 733 C CA . LEU A 1 91 ? 16.009 -6.423 1.968 1.00 92.12 91 LEU A CA 1
ATOM 734 C C . LEU A 1 91 ? 14.624 -5.764 2.017 1.00 92.12 91 LEU A C 1
ATOM 736 O O . LEU A 1 91 ? 14.505 -4.591 2.383 1.00 92.12 91 LEU A O 1
ATOM 740 N N . ILE A 1 92 ? 13.567 -6.495 1.651 1.00 92.38 92 ILE A N 1
ATOM 741 C CA . ILE A 1 92 ? 12.204 -5.975 1.536 1.00 92.38 92 ILE A CA 1
ATOM 742 C C . ILE A 1 92 ? 11.466 -6.165 2.858 1.00 92.38 92 ILE A C 1
ATOM 744 O O . ILE A 1 92 ? 10.858 -7.200 3.136 1.00 92.38 92 ILE A O 1
ATOM 748 N N . LYS A 1 93 ? 11.445 -5.103 3.660 1.00 90.31 93 LYS A N 1
ATOM 749 C CA . LYS A 1 93 ? 10.762 -5.094 4.954 1.00 90.31 93 LYS A CA 1
ATOM 750 C C . LYS A 1 93 ? 9.244 -5.057 4.784 1.00 90.31 93 LYS A C 1
ATOM 752 O O . LYS A 1 93 ? 8.712 -4.360 3.922 1.00 90.31 93 LYS A O 1
ATOM 757 N N . GLU A 1 94 ? 8.534 -5.746 5.673 1.00 83.81 94 GLU A N 1
ATOM 758 C CA . GLU A 1 94 ? 7.067 -5.656 5.796 1.00 83.81 94 GLU A CA 1
ATOM 759 C C . GLU A 1 94 ? 6.596 -4.234 6.125 1.00 83.81 94 GLU A C 1
ATOM 761 O O . GLU A 1 94 ? 5.514 -3.822 5.732 1.00 83.81 94 GLU A O 1
ATOM 766 N N . SER A 1 95 ? 7.437 -3.441 6.791 1.00 82.50 95 SER A N 1
ATOM 767 C CA . SER A 1 95 ? 7.132 -2.047 7.108 1.00 82.50 95 SER A CA 1
ATOM 768 C C . SER A 1 95 ? 7.186 -1.110 5.898 1.00 82.50 95 SER A C 1
ATOM 770 O O . SER A 1 95 ? 6.814 0.061 6.019 1.00 82.50 95 SER A O 1
ATOM 772 N N . TYR A 1 96 ? 7.641 -1.554 4.728 1.00 90.44 96 TYR A N 1
ATOM 773 C CA . TYR A 1 96 ? 7.602 -0.701 3.548 1.00 90.44 96 TYR A CA 1
ATOM 774 C C . TYR A 1 96 ? 6.174 -0.560 3.016 1.00 90.44 96 TYR A C 1
ATOM 776 O O . TYR A 1 96 ? 5.408 -1.519 3.058 1.00 90.44 96 TYR A O 1
ATOM 784 N N . PRO A 1 97 ? 5.787 0.634 2.524 1.00 88.50 97 PRO A N 1
ATOM 785 C CA . PRO A 1 97 ? 4.444 0.898 2.012 1.00 88.50 97 PRO A CA 1
ATOM 786 C C . PRO A 1 97 ? 4.247 0.270 0.621 1.00 88.50 97 PRO A C 1
ATOM 788 O O . PRO A 1 97 ? 3.977 0.967 -0.354 1.00 88.50 97 PRO A O 1
ATOM 791 N N . ILE A 1 98 ? 4.422 -1.048 0.536 1.00 91.81 98 ILE A N 1
ATOM 792 C CA . ILE A 1 98 ? 4.266 -1.853 -0.670 1.00 91.81 98 ILE A CA 1
ATOM 793 C C . ILE A 1 98 ? 2.870 -2.466 -0.642 1.00 91.81 98 ILE A C 1
ATOM 795 O O . ILE A 1 98 ? 2.520 -3.203 0.276 1.00 91.81 98 ILE A O 1
ATOM 799 N N . SER A 1 99 ? 2.081 -2.156 -1.662 1.00 89.56 99 SER A N 1
ATOM 800 C CA . SER A 1 99 ? 0.732 -2.688 -1.850 1.00 89.56 99 SER A CA 1
ATOM 801 C C . SER A 1 99 ? 0.749 -4.165 -2.217 1.00 89.56 99 SER A C 1
ATOM 803 O O . SER A 1 99 ? -0.009 -4.954 -1.658 1.00 89.56 99 SER A O 1
ATOM 805 N N . GLN A 1 100 ? 1.626 -4.532 -3.154 1.00 91.44 100 GLN A N 1
ATOM 806 C CA . GLN A 1 100 ? 1.769 -5.898 -3.641 1.00 91.44 100 GLN A CA 1
ATOM 807 C C . GLN A 1 100 ? 3.226 -6.184 -3.998 1.00 91.44 100 GLN A C 1
ATOM 809 O O . GLN A 1 100 ? 3.897 -5.364 -4.621 1.00 91.44 100 GLN A O 1
ATOM 814 N N . LYS A 1 101 ? 3.708 -7.361 -3.606 1.00 93.00 101 LYS A N 1
ATOM 815 C CA . LYS A 1 101 ? 5.048 -7.857 -3.929 1.00 93.00 101 LYS A CA 1
ATOM 816 C C . LYS A 1 101 ? 4.924 -8.952 -4.989 1.00 93.00 101 LYS A C 1
ATOM 818 O O . LYS A 1 101 ? 4.025 -9.788 -4.900 1.00 93.00 101 LYS A O 1
ATOM 823 N N . PHE A 1 102 ? 5.826 -8.954 -5.962 1.00 94.50 102 PHE A N 1
ATOM 824 C CA . PHE A 1 102 ? 5.902 -9.956 -7.017 1.00 94.50 102 PHE A CA 1
ATOM 825 C C . PHE A 1 102 ? 7.333 -10.479 -7.139 1.00 94.50 102 PHE A C 1
ATOM 827 O O . PHE A 1 102 ? 8.250 -9.727 -7.470 1.00 94.50 102 PHE A O 1
ATOM 834 N N . LEU A 1 103 ? 7.514 -11.772 -6.876 1.00 94.31 103 LEU A N 1
ATOM 835 C CA . LEU A 1 103 ? 8.789 -12.453 -7.067 1.00 94.31 103 LEU A CA 1
ATOM 836 C C . LEU A 1 103 ? 8.970 -12.790 -8.552 1.00 94.31 103 LEU A C 1
ATOM 838 O O . LEU A 1 103 ? 8.085 -13.394 -9.155 1.00 94.31 103 LEU A O 1
ATOM 842 N N . LYS A 1 104 ? 10.107 -12.410 -9.137 1.00 93.31 104 LYS A N 1
ATOM 843 C CA . LYS A 1 104 ? 10.472 -12.758 -10.517 1.00 93.31 104 LYS A CA 1
ATOM 844 C C . LYS A 1 104 ? 10.872 -14.243 -10.623 1.00 93.31 104 LYS A C 1
ATOM 846 O O . LYS A 1 104 ? 11.551 -14.731 -9.721 1.00 93.31 104 LYS A O 1
ATOM 851 N N . PRO A 1 105 ? 10.515 -14.951 -11.715 1.00 92.56 105 PRO A N 1
ATOM 852 C CA . PRO A 1 105 ? 9.778 -14.477 -12.892 1.00 92.56 105 PRO A CA 1
ATOM 853 C C . PRO A 1 105 ? 8.271 -14.335 -12.630 1.00 92.56 105 PRO A C 1
ATOM 855 O O . PRO A 1 105 ? 7.668 -15.145 -11.931 1.00 92.56 105 PRO A O 1
ATOM 858 N N . ILE A 1 106 ? 7.654 -13.315 -13.228 1.00 88.75 106 ILE A N 1
ATOM 859 C CA . ILE A 1 106 ? 6.241 -12.989 -13.009 1.00 88.75 106 ILE A CA 1
ATOM 860 C C . ILE A 1 106 ? 5.390 -13.271 -14.241 1.00 88.75 106 ILE A C 1
ATOM 862 O O . ILE A 1 106 ? 5.803 -13.026 -15.372 1.00 88.75 106 ILE A O 1
ATOM 866 N N . LYS A 1 107 ? 4.160 -13.725 -14.005 1.00 89.19 107 LYS A N 1
ATOM 867 C CA . LYS A 1 107 ? 3.121 -13.799 -15.032 1.00 89.19 107 LYS A CA 1
ATOM 868 C C . LYS A 1 107 ? 2.344 -12.488 -15.053 1.00 89.19 107 LYS A C 1
ATOM 870 O O . LYS A 1 107 ? 1.861 -12.038 -14.012 1.00 89.19 107 LYS A O 1
ATOM 875 N N . ILE A 1 108 ? 2.217 -11.874 -16.222 1.00 87.44 108 ILE A N 1
ATOM 876 C CA . ILE A 1 108 ? 1.567 -10.566 -16.384 1.00 87.44 108 ILE A CA 1
ATOM 877 C C . ILE A 1 108 ? 0.097 -10.623 -15.945 1.00 87.44 108 ILE A C 1
ATOM 879 O O . ILE A 1 108 ? -0.410 -9.697 -15.312 1.00 87.44 108 ILE A O 1
ATOM 883 N N . GLU A 1 109 ? -0.566 -11.753 -16.176 1.00 87.50 109 GLU A N 1
ATOM 884 C CA . GLU A 1 109 ? -1.956 -11.992 -15.790 1.00 87.50 109 GLU A CA 1
ATOM 885 C C . GLU A 1 109 ? -2.154 -11.868 -14.274 1.00 87.50 109 GLU A C 1
ATOM 887 O O . GLU A 1 109 ? -3.186 -11.364 -13.825 1.00 87.50 109 GLU A O 1
ATOM 892 N N . GLN A 1 110 ? -1.152 -12.266 -13.477 1.00 89.69 110 GLN A N 1
ATOM 893 C CA . GLN A 1 110 ? -1.188 -12.103 -12.022 1.00 89.69 110 GLN A CA 1
ATOM 894 C C . GLN A 1 110 ? -1.140 -10.626 -11.638 1.00 89.69 110 GLN A C 1
ATOM 896 O O . GLN A 1 110 ? -1.928 -10.184 -10.804 1.00 89.69 110 GLN A O 1
ATOM 901 N N . VAL A 1 111 ? -0.264 -9.843 -12.277 1.00 91.88 111 VAL A N 1
ATOM 902 C CA . VAL A 1 111 ? -0.173 -8.392 -12.050 1.00 91.88 111 VAL A CA 1
ATOM 903 C C . VAL A 1 111 ? -1.528 -7.740 -12.309 1.00 91.88 111 VAL A C 1
ATOM 905 O O . VAL A 1 111 ? -2.013 -6.963 -11.489 1.00 91.88 111 VAL A O 1
ATOM 908 N N . PHE A 1 112 ? -2.192 -8.118 -13.398 1.00 89.19 112 PHE A N 1
ATOM 909 C CA . PHE A 1 112 ? -3.479 -7.543 -13.786 1.00 89.19 112 PHE A CA 1
ATOM 910 C C . PHE A 1 112 ? -4.652 -7.996 -12.935 1.00 89.19 112 PHE A C 1
ATOM 912 O O . PHE A 1 112 ? -5.561 -7.200 -12.698 1.00 89.19 112 PHE A O 1
ATOM 919 N N . ALA A 1 113 ? -4.633 -9.225 -12.422 1.00 86.69 113 ALA A N 1
ATOM 920 C CA . ALA A 1 113 ? -5.593 -9.648 -11.410 1.00 86.69 113 ALA A CA 1
ATOM 921 C C . ALA A 1 113 ? -5.522 -8.734 -10.175 1.00 86.69 113 ALA A C 1
ATOM 923 O O . ALA A 1 113 ? -6.554 -8.281 -9.677 1.00 86.69 113 ALA A O 1
ATOM 924 N N . PHE A 1 114 ? -4.310 -8.375 -9.738 1.00 87.62 114 PHE A N 1
ATOM 925 C CA . PHE A 1 114 ? -4.127 -7.427 -8.642 1.00 87.62 114 PHE A CA 1
ATOM 926 C C . PHE A 1 114 ? -4.493 -5.991 -9.022 1.00 87.62 114 PHE A C 1
ATOM 928 O O . PHE A 1 114 ? -5.123 -5.318 -8.214 1.00 87.62 114 PHE A O 1
ATOM 935 N N . ILE A 1 115 ? -4.183 -5.516 -10.233 1.00 88.44 115 ILE A N 1
ATOM 936 C CA . ILE A 1 115 ? -4.648 -4.193 -10.692 1.00 88.44 115 ILE A CA 1
ATOM 937 C C . ILE A 1 115 ? -6.177 -4.111 -10.629 1.00 88.44 115 ILE A C 1
ATOM 939 O O . ILE A 1 115 ? -6.704 -3.157 -10.060 1.00 88.44 115 ILE A O 1
ATOM 943 N N . ARG A 1 116 ? -6.888 -5.135 -11.121 1.00 84.75 116 ARG A N 1
ATOM 944 C CA . ARG A 1 116 ? -8.353 -5.221 -11.016 1.00 84.75 116 ARG A CA 1
ATOM 945 C C . ARG A 1 116 ? -8.818 -5.160 -9.561 1.00 84.75 116 ARG A C 1
ATOM 947 O O . ARG A 1 116 ? -9.605 -4.285 -9.213 1.00 84.75 116 ARG A O 1
ATOM 954 N N . LYS A 1 117 ? -8.274 -6.027 -8.702 1.00 79.31 117 LYS A N 1
ATOM 955 C CA . LYS A 1 117 ? -8.622 -6.096 -7.271 1.00 79.31 117 LYS A CA 1
ATOM 956 C C . LYS A 1 117 ? -8.390 -4.770 -6.536 1.00 79.31 117 LYS A C 1
ATOM 958 O O . LYS A 1 117 ? -9.187 -4.352 -5.698 1.00 79.31 117 LYS A O 1
ATOM 963 N N . TYR A 1 118 ? -7.269 -4.112 -6.806 1.00 76.69 118 TYR A N 1
ATOM 964 C CA . TYR A 1 118 ? -6.869 -2.934 -6.048 1.00 76.69 118 TYR A CA 1
ATOM 965 C C . TYR A 1 118 ? -7.505 -1.646 -6.575 1.00 76.69 118 TYR A C 1
ATOM 967 O O . TYR A 1 118 ? -7.945 -0.829 -5.761 1.00 76.69 118 TYR A O 1
ATOM 975 N N . LEU A 1 119 ? -7.588 -1.483 -7.899 1.00 78.25 119 LEU A N 1
ATOM 976 C CA . LEU A 1 119 ? -7.931 -0.207 -8.534 1.00 78.25 119 LEU A CA 1
ATOM 977 C C . LEU A 1 119 ? -9.328 -0.154 -9.151 1.00 78.25 119 LEU A C 1
ATOM 979 O O . LEU A 1 119 ? -9.835 0.946 -9.335 1.00 78.25 119 LEU A O 1
ATOM 983 N N . ILE A 1 120 ? -9.916 -1.301 -9.500 1.00 76.06 120 ILE A N 1
ATOM 984 C CA . ILE A 1 120 ? -11.124 -1.349 -10.343 1.00 76.06 120 ILE A CA 1
ATOM 985 C C . ILE A 1 120 ? -12.328 -1.878 -9.592 1.00 76.06 120 ILE A C 1
ATOM 987 O O . ILE A 1 120 ? -13.422 -1.419 -9.874 1.00 76.06 120 ILE A O 1
ATOM 991 N N . ASP A 1 121 ? -12.123 -2.825 -8.672 1.00 65.31 121 ASP A N 1
ATOM 992 C CA . ASP A 1 121 ? -13.189 -3.559 -7.985 1.00 65.31 121 ASP A CA 1
ATOM 993 C C . ASP A 1 121 ? -14.397 -2.669 -7.628 1.00 65.31 121 ASP A C 1
ATOM 995 O O . ASP A 1 121 ? -14.351 -1.871 -6.688 1.00 65.31 121 ASP A O 1
ATOM 999 N N . GLU A 1 122 ? -15.467 -2.814 -8.420 1.00 49.44 122 GLU A N 1
ATOM 1000 C CA . GLU A 1 122 ? -16.694 -2.005 -8.383 1.00 49.44 122 GLU A CA 1
ATOM 1001 C C . GLU A 1 122 ? -17.464 -2.215 -7.070 1.00 49.44 122 GLU A C 1
ATOM 1003 O O . GLU A 1 122 ? -18.243 -1.366 -6.648 1.00 49.44 122 GLU A O 1
ATOM 1008 N N . LYS A 1 123 ? -17.159 -3.288 -6.322 1.00 48.06 123 LYS A N 1
ATOM 1009 C CA . LYS A 1 123 ? -17.667 -3.488 -4.955 1.00 48.06 123 LYS A CA 1
ATOM 1010 C C . LYS A 1 123 ? -17.164 -2.432 -3.956 1.00 48.06 123 LYS A C 1
ATOM 1012 O O . LYS A 1 123 ? -17.630 -2.405 -2.818 1.00 48.06 123 LYS A O 1
ATOM 1017 N N . LYS A 1 124 ? -16.232 -1.556 -4.355 1.00 53.53 124 LYS A N 1
ATOM 1018 C CA . LYS A 1 124 ? -15.802 -0.359 -3.610 1.00 53.53 124 LYS A CA 1
ATOM 1019 C C . LYS A 1 124 ? -16.577 0.914 -3.991 1.00 53.53 124 LYS A C 1
ATOM 1021 O O . LYS A 1 124 ? -16.055 2.002 -3.771 1.00 53.53 124 LYS A O 1
ATOM 1026 N N . ASP A 1 125 ? -17.808 0.814 -4.495 1.00 53.09 125 ASP A N 1
ATOM 1027 C CA . ASP A 1 125 ? -18.695 1.979 -4.703 1.00 53.09 125 ASP A CA 1
ATOM 1028 C C . ASP A 1 125 ? -18.946 2.806 -3.428 1.00 53.09 125 ASP A C 1
ATOM 1030 O O . ASP A 1 125 ? -19.356 3.970 -3.475 1.00 53.09 125 ASP A O 1
ATOM 1034 N N . GLU A 1 126 ? -18.645 2.237 -2.261 1.00 65.94 126 GLU A N 1
ATOM 1035 C CA . GLU A 1 126 ? -18.559 2.981 -1.017 1.00 65.94 126 GLU A CA 1
ATOM 1036 C C . GLU A 1 126 ? -17.362 3.947 -1.054 1.00 65.94 126 GLU A C 1
ATOM 1038 O O . GLU A 1 126 ? -16.250 3.652 -0.616 1.00 65.94 126 GLU A O 1
ATOM 1043 N N . LYS A 1 127 ? -17.603 5.155 -1.572 1.00 78.00 127 LYS A N 1
ATOM 1044 C CA . LYS A 1 127 ? -16.598 6.230 -1.621 1.00 78.00 127 LYS A CA 1
ATOM 1045 C C . LYS A 1 127 ? -16.138 6.659 -0.227 1.00 78.00 127 LYS A C 1
ATOM 1047 O O . LYS A 1 127 ? -15.038 7.200 -0.075 1.00 78.00 127 LYS A O 1
ATOM 1052 N N . LYS A 1 128 ? -16.994 6.450 0.776 1.00 88.06 128 LYS A N 1
ATOM 1053 C CA . LYS A 1 128 ? -16.829 6.955 2.133 1.00 88.06 128 LYS A CA 1
ATOM 1054 C C . LYS A 1 128 ? -17.504 6.044 3.161 1.00 88.06 128 LYS A C 1
ATOM 1056 O O . LYS A 1 128 ? -18.666 5.708 2.982 1.00 88.06 128 LYS A O 1
ATOM 1061 N N . ILE A 1 129 ? -16.819 5.767 4.271 1.00 90.81 129 ILE A N 1
ATOM 1062 C CA . ILE A 1 129 ? -17.410 5.180 5.488 1.00 90.81 129 ILE A CA 1
ATOM 1063 C C . ILE A 1 129 ? -17.541 6.278 6.550 1.00 90.81 129 ILE A C 1
ATOM 1065 O O . ILE A 1 129 ? -16.589 7.027 6.790 1.00 90.81 129 ILE A O 1
ATOM 1069 N N . ILE A 1 130 ? -18.714 6.384 7.180 1.00 91.81 130 ILE A N 1
ATOM 1070 C CA . ILE A 1 130 ? -18.973 7.322 8.284 1.00 91.81 130 ILE A CA 1
ATOM 1071 C C . ILE A 1 130 ? -18.631 6.640 9.615 1.00 91.81 130 ILE A C 1
ATOM 1073 O O . ILE A 1 130 ? -19.139 5.566 9.924 1.00 91.81 130 ILE A O 1
ATOM 1077 N N . LEU A 1 131 ? -17.774 7.282 10.403 1.00 92.00 131 LEU A N 1
ATOM 1078 C CA . LEU A 1 131 ? -17.227 6.820 11.675 1.00 92.00 131 LEU A CA 1
ATOM 1079 C C . LEU A 1 131 ? -17.445 7.914 12.734 1.00 92.00 131 LEU A C 1
ATOM 1081 O O . LEU A 1 131 ? -16.493 8.566 13.151 1.00 92.00 131 LEU A O 1
ATOM 1085 N N . ASN A 1 132 ? -18.700 8.142 13.138 1.00 91.06 132 ASN A N 1
ATOM 1086 C CA . ASN A 1 132 ? -19.103 9.303 13.954 1.00 91.06 132 ASN A CA 1
ATOM 1087 C C . ASN A 1 132 ? -18.644 10.620 13.301 1.00 91.06 132 ASN A C 1
ATOM 1089 O O . ASN A 1 132 ? -18.997 10.871 12.151 1.00 91.06 132 ASN A O 1
ATOM 1093 N N . ASP A 1 133 ? -17.818 11.396 14.004 1.00 92.94 133 ASP A N 1
ATOM 1094 C CA . ASP A 1 133 ? -17.246 12.681 13.584 1.00 92.94 133 ASP A CA 1
ATOM 1095 C C . ASP A 1 133 ? -16.171 12.525 12.491 1.00 92.94 133 ASP A C 1
ATOM 1097 O O . ASP A 1 133 ? -15.548 13.497 12.061 1.00 92.94 133 ASP A O 1
ATOM 1101 N N . PHE A 1 134 ? -15.899 11.294 12.047 1.00 95.25 134 PHE A N 1
ATOM 1102 C CA . PHE A 1 134 ? -14.864 10.995 11.071 1.00 95.25 134 PHE A CA 1
ATOM 1103 C C . PHE A 1 134 ? -15.428 10.380 9.798 1.00 95.25 134 PHE A C 1
ATOM 1105 O O . PHE A 1 134 ? -16.332 9.548 9.799 1.00 95.25 134 PHE A O 1
ATOM 1112 N N . HIS A 1 135 ? -14.827 10.738 8.673 1.00 94.75 135 HIS A N 1
ATOM 1113 C CA . HIS A 1 135 ? -15.157 10.213 7.362 1.00 94.75 135 HIS A CA 1
ATOM 1114 C C . HIS A 1 135 ? -13.925 9.537 6.770 1.00 94.75 135 HIS A C 1
ATOM 1116 O O . HIS A 1 135 ? -12.945 10.205 6.437 1.00 94.75 135 HIS A O 1
ATOM 1122 N N . LEU A 1 136 ? -13.970 8.215 6.610 1.00 94.31 136 LEU A N 1
ATOM 1123 C CA . LEU A 1 136 ? -12.947 7.489 5.866 1.00 94.31 136 LEU A CA 1
ATOM 1124 C C . LEU A 1 136 ? -13.250 7.595 4.374 1.00 94.31 136 LEU A C 1
ATOM 1126 O O . LEU A 1 136 ? -14.155 6.932 3.879 1.00 94.31 136 LEU A O 1
ATOM 1130 N N . LEU A 1 137 ? -12.479 8.408 3.661 1.00 90.88 137 LEU A N 1
ATOM 1131 C CA . LEU A 1 137 ? -12.550 8.603 2.217 1.00 90.88 137 LEU A CA 1
ATOM 1132 C C . LEU A 1 137 ? -11.702 7.523 1.532 1.00 90.88 137 LEU A C 1
ATOM 1134 O O . LEU A 1 137 ? -10.481 7.659 1.400 1.00 90.88 137 LEU A O 1
ATOM 1138 N N . ILE A 1 138 ? -12.340 6.428 1.111 1.00 86.00 138 ILE A N 1
ATOM 1139 C CA . ILE A 1 138 ? -11.647 5.206 0.671 1.00 86.00 138 ILE A CA 1
ATOM 1140 C C . ILE A 1 138 ? -10.767 5.474 -0.558 1.00 86.00 138 ILE A C 1
ATOM 1142 O O . ILE A 1 138 ? -9.592 5.103 -0.568 1.00 86.00 138 ILE A O 1
ATOM 1146 N N . HIS A 1 139 ? -11.289 6.171 -1.571 1.00 79.19 139 HIS A N 1
ATOM 1147 C CA . HIS A 1 139 ? -10.526 6.465 -2.793 1.00 79.19 139 HIS A CA 1
ATOM 1148 C C . HIS A 1 139 ? -9.428 7.510 -2.584 1.00 79.19 139 HIS A C 1
ATOM 1150 O O . HIS A 1 139 ? -8.369 7.439 -3.211 1.00 79.19 139 HIS A O 1
ATOM 1156 N N . GLU A 1 140 ? -9.657 8.480 -1.697 1.00 83.62 140 GLU A N 1
ATOM 1157 C CA . GLU A 1 140 ? -8.628 9.457 -1.329 1.00 83.62 140 GLU A CA 1
ATOM 1158 C C . GLU A 1 140 ? -7.557 8.853 -0.421 1.00 83.62 140 GLU A C 1
ATOM 1160 O O . GLU A 1 140 ? -6.488 9.445 -0.277 1.00 83.62 140 GLU A O 1
ATOM 1165 N N . ARG A 1 141 ? -7.824 7.669 0.153 1.00 88.88 141 ARG A N 1
ATOM 1166 C CA . ARG A 1 141 ? -7.014 7.040 1.200 1.00 88.88 141 ARG A CA 1
ATOM 1167 C C . ARG A 1 141 ? -6.728 8.046 2.296 1.00 88.88 141 ARG A C 1
ATOM 1169 O O . ARG A 1 141 ? -5.580 8.320 2.632 1.00 88.88 141 ARG A O 1
ATOM 1176 N N . ALA A 1 142 ? -7.789 8.650 2.803 1.00 91.19 142 ALA A N 1
ATOM 1177 C CA . ALA A 1 142 ? -7.694 9.673 3.818 1.00 91.19 142 ALA A CA 1
ATOM 1178 C C . ALA A 1 142 ? -8.823 9.518 4.823 1.00 91.19 142 ALA A C 1
ATOM 1180 O O . ALA A 1 142 ? -9.912 9.067 4.475 1.00 91.19 142 ALA A O 1
ATOM 1181 N N . ILE A 1 143 ? -8.563 9.920 6.058 1.00 94.81 143 ILE A N 1
ATOM 1182 C CA . ILE A 1 143 ? -9.609 10.137 7.049 1.00 94.81 143 ILE A CA 1
ATOM 1183 C C . ILE A 1 143 ? -9.715 11.637 7.320 1.00 94.81 143 ILE A C 1
ATOM 1185 O O . ILE A 1 143 ? -8.700 12.323 7.448 1.00 94.81 143 ILE A O 1
ATOM 1189 N N . LEU A 1 144 ? -10.949 12.130 7.330 1.00 95.31 144 LEU A N 1
ATOM 1190 C CA . LEU A 1 144 ? -11.323 13.526 7.540 1.00 95.31 144 LEU A CA 1
ATOM 1191 C C . LEU A 1 144 ? -12.105 13.630 8.849 1.00 95.31 144 LEU A C 1
ATOM 1193 O O . LEU A 1 144 ? -13.036 12.855 9.046 1.00 95.31 144 LEU A O 1
ATOM 1197 N N . ASN A 1 145 ? -11.756 14.580 9.710 1.00 95.25 145 ASN A N 1
ATOM 1198 C CA . ASN A 1 145 ? -12.586 14.969 10.843 1.00 95.25 145 ASN A CA 1
ATOM 1199 C C . ASN A 1 145 ? -13.585 16.013 10.319 1.00 95.25 145 ASN A C 1
ATOM 1201 O O . ASN A 1 145 ? -13.187 17.026 9.744 1.00 95.25 145 ASN A O 1
ATOM 1205 N N . SER A 1 146 ? -14.881 15.733 10.444 1.00 90.62 146 SER A N 1
ATOM 1206 C CA . SER A 1 146 ? -15.933 16.606 9.923 1.00 90.62 146 SER A CA 1
ATOM 1207 C C . SER A 1 146 ? -16.175 17.861 10.759 1.00 90.62 146 SER A C 1
ATOM 1209 O O . SER A 1 146 ? -16.792 18.787 10.250 1.00 90.62 146 SER A O 1
ATOM 1211 N N . GLU A 1 147 ? -15.716 17.906 12.011 1.00 91.94 147 GLU A N 1
ATOM 1212 C CA . GLU A 1 147 ? -15.877 19.066 12.899 1.00 91.94 147 GLU A CA 1
ATOM 1213 C C . GLU A 1 147 ? -14.875 20.183 12.576 1.00 91.94 147 GLU A C 1
ATOM 1215 O O . GLU A 1 147 ? -15.224 21.358 12.635 1.00 91.94 147 GLU A O 1
ATOM 1220 N N . ASN A 1 148 ? -13.626 19.831 12.250 1.00 91.56 148 ASN A N 1
ATOM 1221 C CA . ASN A 1 148 ? -12.532 20.797 12.059 1.00 91.56 148 ASN A CA 1
ATOM 1222 C C . ASN A 1 148 ? -11.887 20.754 10.662 1.00 91.56 148 ASN A C 1
ATOM 1224 O O . ASN A 1 148 ? -10.884 21.427 10.432 1.00 91.56 148 ASN A O 1
ATOM 1228 N N . GLU A 1 149 ? -12.430 19.938 9.756 1.00 90.94 149 GLU A N 1
ATOM 1229 C CA . GLU A 1 149 ? -11.952 19.721 8.384 1.00 90.94 149 GLU A CA 1
ATOM 1230 C C . GLU A 1 149 ? -10.494 19.232 8.262 1.00 90.94 149 GLU A C 1
ATOM 1232 O O . GLU A 1 149 ? -9.924 19.188 7.166 1.00 90.94 149 GLU A O 1
ATOM 1237 N N . VAL A 1 150 ? -9.874 18.796 9.364 1.00 92.19 150 VAL A N 1
ATOM 1238 C CA . VAL A 1 150 ? -8.519 18.240 9.343 1.00 92.19 150 VAL A CA 1
ATOM 1239 C C . VAL A 1 150 ? -8.550 16.882 8.653 1.00 92.19 150 VAL A C 1
ATOM 1241 O O . VAL A 1 150 ? -9.374 16.017 8.956 1.00 92.19 150 VAL A O 1
ATOM 1244 N N . LYS A 1 151 ? -7.609 16.671 7.728 1.00 92.06 151 LYS A N 1
ATOM 1245 C CA . LYS A 1 151 ? -7.483 15.443 6.940 1.00 92.06 151 LYS A CA 1
ATOM 1246 C C . LYS A 1 151 ? -6.095 14.837 7.088 1.00 92.06 151 LYS A C 1
ATOM 1248 O O . LYS A 1 151 ? -5.096 15.542 6.966 1.00 92.06 151 LYS A O 1
ATOM 1253 N N . VAL A 1 152 ? -6.019 13.518 7.260 1.00 92.44 152 VAL A N 1
ATOM 1254 C CA . VAL A 1 152 ? -4.750 12.776 7.233 1.00 92.44 152 VAL A CA 1
ATOM 1255 C C . VAL A 1 152 ? -4.782 11.652 6.203 1.00 92.44 152 VAL A C 1
ATOM 1257 O O . VAL A 1 152 ? -5.753 10.901 6.099 1.00 92.44 152 VAL A O 1
ATOM 1260 N N . TYR A 1 153 ? -3.694 11.520 5.441 1.00 91.12 153 TYR A N 1
ATOM 1261 C CA . TYR A 1 153 ? -3.545 10.465 4.442 1.00 91.12 153 TYR A CA 1
ATOM 1262 C C . TYR A 1 153 ? -3.072 9.143 5.059 1.00 91.12 153 TYR A C 1
ATOM 1264 O O . TYR A 1 153 ? -2.134 9.050 5.863 1.00 91.12 153 TYR A O 1
ATOM 1272 N N . LEU A 1 154 ? -3.718 8.081 4.613 1.00 89.94 154 LEU A N 1
ATOM 1273 C CA . LEU A 1 154 ? -3.478 6.700 4.964 1.00 89.94 154 LEU A CA 1
ATOM 1274 C C . LEU A 1 154 ? -2.755 6.000 3.807 1.00 89.94 154 LEU A C 1
ATOM 1276 O O . LEU A 1 154 ? -2.856 6.359 2.634 1.00 89.94 154 LEU A O 1
ATOM 1280 N N . THR A 1 155 ? -1.993 4.969 4.138 1.00 87.62 155 THR A N 1
ATOM 1281 C CA . THR A 1 155 ? -1.539 3.997 3.144 1.00 87.62 155 THR A CA 1
ATOM 1282 C C . THR A 1 155 ? -2.717 3.130 2.709 1.00 87.62 155 THR A C 1
ATOM 1284 O O . THR A 1 155 ? -3.791 3.147 3.313 1.00 87.62 155 THR A O 1
ATOM 1287 N N . GLU A 1 156 ? -2.520 2.328 1.669 1.00 85.00 156 GLU A N 1
ATOM 1288 C CA . GLU A 1 156 ? -3.538 1.374 1.246 1.00 85.00 156 GLU A CA 1
ATOM 1289 C C . GLU A 1 156 ? -3.954 0.414 2.357 1.00 85.00 156 GLU A C 1
ATOM 1291 O O . GLU A 1 156 ? -5.139 0.317 2.655 1.00 85.00 156 GLU A O 1
ATOM 1296 N N . LYS A 1 157 ? -2.993 -0.292 2.961 1.00 87.50 157 LYS A N 1
ATOM 1297 C CA . LYS A 1 157 ? -3.294 -1.314 3.969 1.00 87.50 157 LYS A CA 1
ATOM 1298 C C . LYS A 1 157 ? -3.921 -0.702 5.212 1.00 87.50 157 LYS A C 1
ATOM 1300 O O . LYS A 1 157 ? -4.838 -1.283 5.773 1.00 87.50 157 LYS A O 1
ATOM 1305 N N . GLU A 1 158 ? -3.504 0.506 5.582 1.00 91.81 158 GLU A N 1
ATOM 1306 C CA . GLU A 1 158 ? -4.170 1.288 6.627 1.00 91.81 158 GLU A CA 1
ATOM 1307 C C . GLU A 1 158 ? -5.624 1.619 6.254 1.00 91.81 158 GLU A C 1
ATOM 1309 O O . GLU A 1 158 ? -6.514 1.430 7.074 1.00 91.81 158 GLU A O 1
ATOM 1314 N N . THR A 1 159 ? -5.878 2.057 5.016 1.00 91.25 159 THR A N 1
ATOM 1315 C CA . THR A 1 159 ? -7.234 2.359 4.525 1.00 91.25 159 THR A CA 1
ATOM 1316 C C . THR A 1 159 ? -8.103 1.104 4.491 1.00 91.25 159 THR A C 1
ATOM 1318 O O . THR A 1 159 ? -9.232 1.138 4.960 1.00 91.25 159 THR A O 1
ATOM 1321 N N . GLN A 1 160 ? -7.584 -0.009 3.965 1.00 89.38 160 GLN A N 1
ATOM 1322 C CA . GLN A 1 160 ? -8.293 -1.289 3.869 1.00 89.38 160 GLN A CA 1
ATOM 1323 C C . GLN A 1 160 ? -8.630 -1.839 5.255 1.00 89.38 160 GLN A C 1
ATOM 1325 O O . GLN A 1 160 ? -9.768 -2.224 5.498 1.00 89.38 160 GLN A O 1
ATOM 1330 N N . MET A 1 161 ? -7.668 -1.810 6.176 1.00 92.31 161 MET A N 1
ATOM 1331 C CA . MET A 1 161 ? -7.865 -2.240 7.556 1.00 92.31 161 MET A CA 1
ATOM 1332 C C . MET A 1 161 ? -8.879 -1.365 8.288 1.00 92.31 161 MET A C 1
ATOM 1334 O O . MET A 1 161 ? -9.793 -1.886 8.921 1.00 92.31 161 MET A O 1
ATOM 1338 N N . LEU A 1 162 ? -8.755 -0.039 8.183 1.00 93.94 162 LEU A N 1
ATOM 1339 C CA . LEU A 1 162 ? -9.695 0.874 8.824 1.00 93.94 162 LEU A CA 1
ATOM 1340 C C . LEU A 1 162 ? -11.098 0.758 8.216 1.00 93.94 162 LEU A C 1
ATOM 1342 O O . LEU A 1 162 ? -12.076 0.814 8.952 1.00 93.94 162 LEU A O 1
ATOM 1346 N N . ALA A 1 163 ? -11.204 0.542 6.903 1.00 91.75 163 ALA A N 1
ATOM 1347 C CA . ALA A 1 163 ? -12.478 0.288 6.238 1.00 91.75 163 ALA A CA 1
ATOM 1348 C C . ALA A 1 163 ? -13.106 -1.024 6.719 1.00 91.75 163 ALA A C 1
ATOM 1350 O O . ALA A 1 163 ? -14.297 -1.055 7.015 1.00 91.75 163 ALA A O 1
ATOM 1351 N N . TYR A 1 164 ? -12.310 -2.088 6.850 1.00 91.62 164 TYR A N 1
ATOM 1352 C CA . TYR A 1 164 ? -12.782 -3.373 7.361 1.00 91.62 164 TYR A CA 1
ATOM 1353 C C . TYR A 1 164 ? -13.324 -3.253 8.788 1.00 91.62 164 TYR A C 1
ATOM 1355 O O . TYR A 1 164 ? -14.451 -3.664 9.071 1.00 91.62 164 TYR A O 1
ATOM 1363 N N . LEU A 1 165 ? -12.547 -2.631 9.678 1.00 93.19 165 LEU A N 1
ATOM 1364 C CA . LEU A 1 165 ? -12.956 -2.391 11.061 1.00 93.19 165 LEU A CA 1
ATOM 1365 C C . LEU A 1 165 ? -14.158 -1.437 11.148 1.00 93.19 165 LEU A C 1
ATOM 1367 O O . LEU A 1 165 ? -15.038 -1.631 11.980 1.00 93.19 165 LEU A O 1
ATOM 1371 N N . GLY A 1 166 ? -14.215 -0.427 10.277 1.00 91.94 166 GLY A N 1
ATOM 1372 C CA . GLY A 1 166 ? -15.301 0.548 10.200 1.00 91.94 166 GLY A CA 1
ATOM 1373 C C . GLY A 1 166 ? -16.633 -0.052 9.760 1.00 91.94 166 GLY A C 1
ATOM 1374 O O . GLY A 1 166 ? -17.665 0.260 10.345 1.00 91.94 166 GLY A O 1
ATOM 1375 N N . ARG A 1 167 ? -16.616 -0.965 8.782 1.00 89.56 167 ARG A N 1
ATOM 1376 C CA . ARG A 1 167 ? -17.809 -1.724 8.361 1.00 89.56 167 ARG A CA 1
ATOM 1377 C C . ARG A 1 167 ? -18.294 -2.683 9.437 1.00 89.56 167 ARG A C 1
ATOM 1379 O O . ARG A 1 167 ? -19.490 -2.914 9.572 1.00 89.56 167 ARG A O 1
ATOM 1386 N N . ASN A 1 168 ? -17.365 -3.212 10.224 1.00 88.94 168 ASN A N 1
ATOM 1387 C CA . ASN A 1 168 ? -17.652 -4.096 11.343 1.00 88.94 168 ASN A CA 1
ATOM 1388 C C . ASN A 1 168 ? -17.635 -3.352 12.684 1.00 88.94 168 ASN A C 1
ATOM 1390 O O . ASN A 1 168 ? -17.166 -3.882 13.695 1.00 88.94 168 ASN A O 1
ATOM 1394 N N . LYS A 1 169 ? -18.145 -2.115 12.701 1.00 81.12 169 LYS A N 1
ATOM 1395 C CA . LYS A 1 169 ? -18.185 -1.291 13.909 1.00 81.12 169 LYS A CA 1
ATOM 1396 C C . LYS A 1 169 ? -18.827 -2.058 15.070 1.00 81.12 169 LYS A C 1
ATOM 1398 O O . LYS A 1 169 ? -19.811 -2.774 14.887 1.00 81.12 169 LYS A O 1
ATOM 1403 N N . ASN A 1 170 ? -18.265 -1.893 16.267 1.00 82.69 170 ASN A N 1
ATOM 1404 C CA . ASN A 1 170 ? -18.679 -2.564 17.506 1.00 82.69 170 ASN A CA 1
ATOM 1405 C C . ASN A 1 170 ? -18.475 -4.092 17.538 1.00 82.69 170 ASN A C 1
ATOM 1407 O O . ASN A 1 170 ? -18.870 -4.728 18.514 1.00 82.69 170 ASN A O 1
ATOM 1411 N N . LYS A 1 171 ? -17.838 -4.696 16.524 1.00 90.62 171 LYS A N 1
ATOM 1412 C CA . LYS A 1 171 ? -17.463 -6.115 16.540 1.00 90.62 171 LYS A CA 1
ATOM 1413 C C . LYS A 1 171 ? -15.977 -6.284 16.831 1.00 90.62 171 LYS A C 1
ATOM 1415 O O . LYS A 1 171 ? -15.139 -5.524 16.349 1.00 90.62 171 LYS A O 1
ATOM 1420 N N . LYS A 1 172 ? -15.656 -7.320 17.605 1.00 92.69 172 LYS A N 1
ATOM 1421 C CA . LYS A 1 172 ? -14.283 -7.794 17.773 1.00 92.69 172 LYS A CA 1
ATOM 1422 C C . LYS A 1 172 ? -13.884 -8.583 16.530 1.00 92.69 172 LYS A C 1
ATOM 1424 O O . LYS A 1 172 ? -14.522 -9.585 16.224 1.00 92.69 172 LYS A O 1
ATOM 1429 N N . ILE A 1 173 ? -12.839 -8.137 15.842 1.00 94.56 173 ILE A N 1
ATOM 1430 C CA . ILE A 1 173 ? -12.312 -8.802 14.650 1.00 94.56 173 ILE A CA 1
ATOM 1431 C C . ILE A 1 173 ? -11.032 -9.540 15.008 1.00 94.56 173 ILE A C 1
ATOM 1433 O O . ILE A 1 173 ? -10.092 -8.947 15.539 1.00 94.56 173 ILE A O 1
ATOM 1437 N N . ASN A 1 174 ? -10.973 -10.834 14.716 1.00 92.62 174 ASN A N 1
ATOM 1438 C CA . ASN A 1 174 ? -9.788 -11.619 15.033 1.00 92.62 174 ASN A CA 1
ATOM 1439 C C . ASN A 1 174 ? -8.656 -11.379 14.012 1.00 92.62 174 ASN A C 1
ATOM 1441 O O . ASN A 1 174 ? -8.850 -10.884 12.900 1.00 92.62 174 ASN A O 1
ATOM 1445 N N . ARG A 1 175 ? -7.435 -11.757 14.400 1.00 91.62 175 ARG A N 1
ATOM 1446 C CA . ARG A 1 175 ? -6.232 -11.596 13.572 1.00 91.62 175 ARG A CA 1
ATOM 1447 C C . ARG A 1 175 ? -6.310 -12.318 12.223 1.00 91.62 175 ARG A C 1
ATOM 1449 O O . ARG A 1 175 ? -5.861 -11.757 11.226 1.00 91.62 175 ARG A O 1
ATOM 1456 N N . LYS A 1 176 ? -6.827 -13.551 12.194 1.00 88.94 176 LYS A N 1
ATOM 1457 C CA . LYS A 1 176 ? -6.884 -14.365 10.968 1.00 88.94 176 LYS A CA 1
ATOM 1458 C C . LYS A 1 176 ? -7.806 -13.733 9.933 1.00 88.94 176 LYS A C 1
ATOM 1460 O O . LYS A 1 176 ? -7.430 -13.618 8.774 1.00 88.94 176 LYS A O 1
ATOM 1465 N N . GLU A 1 177 ? -8.948 -13.235 10.385 1.00 90.19 177 GLU A N 1
ATOM 1466 C CA . GLU A 1 177 ? -9.930 -12.535 9.565 1.00 90.19 177 GLU A CA 1
ATOM 1467 C C . GLU A 1 177 ? -9.327 -11.284 8.910 1.00 90.19 177 GLU A C 1
ATOM 1469 O O . GLU A 1 177 ? -9.356 -11.160 7.688 1.00 90.19 177 GLU A O 1
ATOM 1474 N N . LEU A 1 178 ? -8.656 -10.414 9.679 1.00 89.56 178 LEU A N 1
ATOM 1475 C CA . LEU A 1 178 ? -7.983 -9.237 9.105 1.00 89.56 178 LEU A CA 1
ATOM 1476 C C . LEU A 1 178 ? -6.867 -9.603 8.122 1.00 89.56 178 LEU A C 1
ATOM 1478 O O . LEU A 1 178 ? -6.721 -8.944 7.093 1.00 89.56 178 LEU A O 1
ATOM 1482 N N . LEU A 1 179 ? -6.055 -10.617 8.433 1.00 89.62 179 LEU A N 1
ATOM 1483 C CA . LEU A 1 179 ? -4.991 -11.072 7.535 1.00 89.62 179 LEU A CA 1
ATOM 1484 C C . LEU A 1 179 ? -5.558 -11.637 6.228 1.00 89.62 179 LEU A C 1
ATOM 1486 O O . LEU A 1 179 ? -5.025 -11.348 5.153 1.00 89.62 179 LEU A O 1
ATOM 1490 N N . SER A 1 180 ? -6.652 -12.389 6.311 1.00 85.69 180 SER A N 1
ATOM 1491 C CA . SER A 1 180 ? -7.333 -12.941 5.147 1.00 85.69 180 SER A CA 1
ATOM 1492 C C . SER A 1 180 ? -7.937 -11.834 4.284 1.00 85.69 180 SER A C 1
ATOM 1494 O O . SER A 1 180 ? -7.589 -11.721 3.112 1.00 85.69 180 SER A O 1
ATOM 1496 N N . ASP A 1 181 ? -8.730 -10.925 4.849 1.00 84.31 181 ASP A N 1
ATOM 1497 C CA . ASP A 1 181 ? -9.418 -9.918 4.033 1.00 84.31 181 ASP A CA 1
ATOM 1498 C C . ASP A 1 181 ? -8.491 -8.820 3.506 1.00 84.31 181 ASP A C 1
ATOM 1500 O O . ASP A 1 181 ? -8.579 -8.406 2.345 1.00 84.31 181 ASP A O 1
ATOM 1504 N N . VAL A 1 182 ? -7.561 -8.339 4.335 1.00 84.31 182 VAL A N 1
ATOM 1505 C CA . VAL A 1 182 ? -6.707 -7.205 3.961 1.00 84.31 182 VAL A CA 1
ATOM 1506 C C . VAL A 1 182 ? -5.467 -7.665 3.189 1.00 84.31 182 VAL A C 1
ATOM 1508 O O . VAL A 1 182 ? -5.037 -6.965 2.270 1.00 84.31 182 VAL A O 1
ATOM 1511 N N . TRP A 1 183 ? -4.884 -8.831 3.492 1.00 83.38 183 TRP A N 1
ATOM 1512 C CA . TRP A 1 183 ? -3.674 -9.333 2.812 1.00 83.38 183 TRP A CA 1
ATOM 1513 C C . TRP A 1 183 ? -3.903 -10.544 1.909 1.00 83.38 183 TRP A C 1
ATOM 1515 O O . TRP A 1 183 ? -3.015 -10.853 1.116 1.00 83.38 183 TRP A O 1
ATOM 1525 N N . ASN A 1 184 ? -5.078 -11.180 1.943 1.00 77.56 184 ASN A N 1
ATOM 1526 C CA . ASN A 1 184 ? -5.351 -12.423 1.212 1.00 77.56 184 ASN A CA 1
ATOM 1527 C C . ASN A 1 184 ? -4.423 -13.569 1.635 1.00 77.56 184 ASN A C 1
ATOM 1529 O O . ASN A 1 184 ? -4.029 -14.399 0.811 1.00 77.56 184 ASN A O 1
ATOM 1533 N N . TYR A 1 185 ? -4.028 -13.565 2.907 1.00 80.06 185 TYR A N 1
ATOM 1534 C CA . TYR A 1 185 ? -3.218 -14.617 3.504 1.00 80.06 185 TYR A CA 1
ATOM 1535 C C . TYR A 1 185 ? -4.100 -15.804 3.890 1.00 80.06 185 TYR A C 1
ATOM 1537 O O . TYR A 1 185 ? -5.206 -15.625 4.396 1.00 80.06 185 TYR A O 1
ATOM 1545 N N . GLY A 1 186 ? -3.603 -17.012 3.622 1.00 73.50 186 GLY A N 1
ATOM 1546 C CA . GLY A 1 186 ? -4.214 -18.244 4.116 1.00 73.50 186 GLY A CA 1
ATOM 1547 C C . GLY A 1 186 ? -3.978 -18.427 5.616 1.00 73.50 186 GLY A C 1
ATOM 1548 O O . GLY A 1 186 ? -3.124 -17.759 6.207 1.00 73.50 186 GLY A O 1
ATOM 1549 N N . ASP A 1 187 ? -4.712 -19.363 6.216 1.00 68.31 187 ASP A N 1
ATOM 1550 C CA . ASP A 1 187 ? -4.709 -19.604 7.665 1.00 68.31 187 ASP A CA 1
ATOM 1551 C C . ASP A 1 187 ? -3.346 -20.034 8.241 1.00 68.31 187 ASP A C 1
ATOM 1553 O O . ASP A 1 187 ? -3.100 -19.833 9.433 1.00 68.31 187 ASP A O 1
ATOM 1557 N N . ASP A 1 188 ? -2.450 -20.560 7.401 1.00 72.00 188 ASP A N 1
ATOM 1558 C CA . ASP A 1 188 ? -1.157 -21.134 7.802 1.00 72.00 188 ASP A CA 1
ATOM 1559 C C . ASP A 1 188 ? 0.007 -20.122 7.814 1.00 72.00 188 ASP A C 1
ATOM 1561 O O . ASP A 1 188 ? 1.169 -20.492 8.000 1.00 72.00 188 ASP A O 1
ATOM 1565 N N . ILE A 1 189 ? -0.263 -18.828 7.603 1.00 76.12 189 ILE A N 1
ATOM 1566 C CA . ILE A 1 189 ? 0.788 -17.802 7.538 1.00 76.12 189 ILE A CA 1
ATOM 1567 C C . ILE A 1 189 ? 1.074 -17.202 8.921 1.00 76.12 189 ILE A C 1
ATOM 1569 O O . ILE A 1 189 ? 0.282 -16.443 9.487 1.00 76.12 189 ILE A O 1
ATOM 1573 N N . THR A 1 190 ? 2.287 -17.442 9.423 1.00 74.75 190 THR A N 1
ATOM 1574 C CA . THR A 1 190 ? 2.833 -16.747 10.599 1.00 74.75 190 THR A CA 1
ATOM 1575 C C . THR A 1 190 ? 3.565 -15.476 10.168 1.00 74.75 190 THR A C 1
ATOM 1577 O O . THR A 1 190 ? 4.580 -15.530 9.479 1.00 74.75 190 THR A O 1
ATOM 1580 N N . THR A 1 191 ? 3.055 -14.308 10.564 1.00 81.06 191 THR A N 1
ATOM 1581 C CA . THR A 1 191 ? 3.618 -12.999 10.192 1.00 81.06 191 THR A CA 1
ATOM 1582 C C . THR A 1 191 ? 3.388 -11.941 11.271 1.00 81.06 191 THR A C 1
ATOM 1584 O O . THR A 1 191 ? 2.390 -11.994 11.979 1.00 81.06 191 THR A O 1
ATOM 1587 N N . HIS A 1 192 ? 4.262 -10.940 11.366 1.00 84.88 192 HIS A N 1
ATOM 1588 C CA . HIS A 1 192 ? 4.052 -9.758 12.219 1.00 84.88 192 HIS A CA 1
ATOM 1589 C C . HIS A 1 192 ? 3.546 -8.531 11.437 1.00 84.88 192 HIS A C 1
ATOM 1591 O O . HIS A 1 192 ? 3.644 -7.386 11.897 1.00 84.88 192 HIS A O 1
ATOM 1597 N N . THR A 1 193 ? 3.063 -8.747 10.206 1.00 86.06 193 THR A N 1
ATOM 1598 C CA . THR A 1 193 ? 2.633 -7.658 9.320 1.00 86.06 193 THR A CA 1
ATOM 1599 C C . THR A 1 193 ? 1.429 -6.916 9.909 1.00 86.06 193 THR A C 1
ATOM 1601 O O . THR A 1 193 ? 1.451 -5.686 9.987 1.00 86.06 193 THR A O 1
ATOM 1604 N N . LEU A 1 194 ? 0.428 -7.635 10.440 1.00 89.69 194 LEU A N 1
ATOM 1605 C CA . LEU A 1 194 ? -0.779 -7.017 10.994 1.00 89.69 194 LEU A CA 1
ATOM 1606 C C . LEU A 1 194 ? -0.433 -6.091 12.160 1.00 89.69 194 LEU A C 1
ATOM 1608 O O . LEU A 1 194 ? -0.836 -4.932 12.166 1.00 89.69 194 LEU A O 1
ATOM 1612 N N . GLU A 1 195 ? 0.361 -6.574 13.109 1.00 89.88 195 GLU A N 1
ATOM 1613 C CA . GLU A 1 195 ? 0.754 -5.844 14.311 1.00 89.88 195 GLU A CA 1
ATOM 1614 C C . GLU A 1 195 ? 1.556 -4.587 13.951 1.00 89.88 195 GLU A C 1
ATOM 1616 O O . GLU A 1 195 ? 1.307 -3.505 14.487 1.00 89.88 195 GLU A O 1
ATOM 1621 N N . THR A 1 196 ? 2.464 -4.700 12.976 1.00 89.00 196 THR A N 1
ATOM 1622 C CA . THR A 1 196 ? 3.246 -3.565 12.464 1.00 89.00 196 THR A CA 1
ATOM 1623 C C . THR A 1 196 ? 2.341 -2.499 11.845 1.00 89.00 196 THR A C 1
ATOM 1625 O O . THR A 1 196 ? 2.505 -1.304 12.110 1.00 89.00 196 THR A O 1
ATOM 1628 N N . HIS A 1 197 ? 1.366 -2.908 11.030 1.00 90.19 197 HIS A N 1
ATOM 1629 C CA . HIS A 1 197 ? 0.422 -1.982 10.412 1.00 90.19 197 HIS A CA 1
ATOM 1630 C C . HIS A 1 197 ? -0.550 -1.369 11.433 1.00 90.19 197 HIS A C 1
ATOM 1632 O O . HIS A 1 197 ? -0.778 -0.161 11.382 1.00 90.19 197 HIS A O 1
ATOM 1638 N N . ILE A 1 198 ? -1.045 -2.145 12.404 1.00 92.31 198 ILE A N 1
ATOM 1639 C CA . ILE A 1 198 ? -1.879 -1.656 13.512 1.00 92.31 198 ILE A CA 1
ATOM 1640 C C . ILE A 1 198 ? -1.124 -0.618 14.336 1.00 92.31 198 ILE A C 1
ATOM 1642 O O . ILE A 1 198 ? -1.671 0.443 14.627 1.00 92.31 198 ILE A O 1
ATOM 1646 N N . TYR A 1 199 ? 0.135 -0.882 14.691 1.00 91.94 199 TYR A N 1
ATOM 1647 C CA . TYR A 1 199 ? 0.954 0.059 15.452 1.00 91.94 199 TYR A CA 1
ATOM 1648 C C . TYR A 1 199 ? 1.065 1.415 14.739 1.00 91.94 199 TYR A C 1
ATOM 1650 O O . TYR A 1 199 ? 0.833 2.468 15.341 1.00 91.94 199 TYR A O 1
ATOM 1658 N N . ARG A 1 200 ? 1.364 1.401 13.434 1.00 90.69 200 ARG A N 1
ATOM 1659 C CA . ARG A 1 200 ? 1.495 2.626 12.628 1.00 90.69 200 ARG A CA 1
ATOM 1660 C C . ARG A 1 200 ? 0.167 3.350 12.468 1.00 90.69 200 ARG A C 1
ATOM 1662 O O . ARG A 1 200 ? 0.131 4.570 12.631 1.00 90.69 200 ARG A O 1
ATOM 1669 N N . LEU A 1 201 ? -0.907 2.605 12.207 1.00 93.38 201 LEU A N 1
ATOM 1670 C CA . LEU A 1 201 ? -2.245 3.164 12.091 1.00 93.38 201 LEU A CA 1
ATOM 1671 C C . LEU A 1 201 ? -2.683 3.803 13.410 1.00 93.38 201 LEU A C 1
ATOM 1673 O O . LEU A 1 201 ? -3.109 4.949 13.400 1.00 93.38 201 LEU A O 1
ATOM 1677 N N . ARG A 1 202 ? -2.487 3.132 14.552 1.00 94.44 202 ARG A N 1
ATOM 1678 C CA . ARG A 1 202 ? -2.778 3.690 15.883 1.00 94.44 202 ARG A CA 1
ATOM 1679 C C . ARG A 1 202 ? -2.007 4.975 16.135 1.00 94.44 202 ARG A C 1
ATOM 1681 O O . ARG A 1 202 ? -2.618 5.961 16.520 1.00 94.44 202 ARG A O 1
ATOM 1688 N N . LYS A 1 203 ? -0.695 4.990 15.873 1.00 92.75 203 LYS A N 1
ATOM 1689 C CA . LYS A 1 203 ? 0.126 6.197 16.045 1.00 92.75 203 LYS A CA 1
ATOM 1690 C C . LYS A 1 203 ? -0.401 7.351 15.190 1.00 92.75 203 LYS A C 1
ATOM 1692 O O . LYS A 1 203 ? -0.523 8.466 15.681 1.00 92.75 203 LYS A O 1
ATOM 1697 N N . LYS A 1 204 ? -0.756 7.071 13.933 1.00 92.69 204 LYS A N 1
ATOM 1698 C CA . LYS A 1 204 ? -1.307 8.065 13.009 1.00 92.69 204 LYS A CA 1
ATOM 1699 C C . LYS A 1 204 ? -2.677 8.578 13.458 1.00 92.69 204 LYS A C 1
ATOM 1701 O O . LYS A 1 204 ? -2.875 9.784 13.471 1.00 92.69 204 LYS A O 1
ATOM 1706 N N . LEU A 1 205 ? -3.582 7.682 13.855 1.00 93.94 205 LEU A N 1
ATOM 1707 C CA . LEU A 1 205 ? -4.911 8.030 14.359 1.00 93.94 205 LEU A CA 1
ATOM 1708 C C . LEU A 1 205 ? -4.817 8.847 15.649 1.00 93.94 205 LEU A C 1
ATOM 1710 O O . LEU A 1 205 ? -5.437 9.891 15.730 1.00 93.94 205 LEU A O 1
ATOM 1714 N N . SER A 1 206 ? -3.973 8.454 16.607 1.00 92.44 206 SER A N 1
ATOM 1715 C CA . SER A 1 206 ? -3.804 9.197 17.865 1.00 92.44 206 SER A CA 1
ATOM 1716 C C . SER A 1 206 ? -3.203 10.592 17.679 1.00 92.44 206 SER A C 1
ATOM 1718 O O . SER A 1 206 ? -3.540 11.493 18.437 1.00 92.44 206 SER A O 1
ATOM 1720 N N . SER A 1 207 ? -2.319 10.785 16.693 1.00 91.50 207 SER A N 1
ATOM 1721 C CA . SER A 1 207 ? -1.820 12.122 16.331 1.00 91.50 207 SER A CA 1
ATOM 1722 C C . SER A 1 207 ? -2.837 12.954 15.547 1.00 91.50 207 SER A C 1
ATOM 1724 O O . SER A 1 207 ? -2.705 14.171 15.502 1.00 91.50 207 SER A O 1
ATOM 1726 N N . PHE A 1 208 ? -3.801 12.301 14.902 1.00 92.56 208 PHE A N 1
ATOM 1727 C CA . PHE A 1 208 ? -4.854 12.941 14.125 1.00 92.56 208 PHE A CA 1
ATOM 1728 C C . PHE A 1 208 ? -6.019 13.384 15.015 1.00 92.56 208 PHE A C 1
ATOM 1730 O O . PHE A 1 208 ? -6.382 14.553 14.994 1.00 92.56 208 PHE A O 1
ATOM 1737 N N . ASP A 1 209 ? -6.571 12.466 15.809 1.00 94.00 209 ASP A N 1
ATOM 1738 C CA . ASP A 1 209 ? -7.624 12.747 16.775 1.00 94.00 209 ASP A CA 1
ATOM 1739 C C . ASP A 1 209 ? -7.661 11.674 17.875 1.00 94.00 209 ASP A C 1
ATOM 1741 O O . ASP A 1 209 ? -7.616 10.469 17.623 1.00 94.00 209 ASP A O 1
ATOM 1745 N N . SER A 1 210 ? -7.770 12.113 19.127 1.00 91.38 210 SER A N 1
ATOM 1746 C CA . SER A 1 210 ? -7.798 11.215 20.279 1.00 91.38 210 SER A CA 1
ATOM 1747 C C . SER A 1 210 ? -9.116 10.454 20.451 1.00 91.38 210 SER A C 1
ATOM 1749 O O . SER A 1 210 ? -9.135 9.509 21.235 1.00 91.38 210 SER A O 1
ATOM 1751 N N . LYS A 1 211 ? -10.204 10.816 19.758 1.00 92.88 211 LYS A N 1
ATOM 1752 C CA . LYS A 1 211 ? -11.489 10.099 19.828 1.00 92.88 211 LYS A CA 1
ATOM 1753 C C . LYS A 1 211 ? -11.467 8.790 19.023 1.00 92.88 211 LYS A C 1
ATOM 1755 O O . LYS A 1 211 ? -12.111 7.827 19.429 1.00 92.88 211 LYS A O 1
ATOM 1760 N N . ILE A 1 212 ? -10.690 8.713 17.935 1.00 93.38 212 ILE A N 1
ATOM 1761 C CA . ILE A 1 212 ? -10.602 7.518 17.082 1.00 93.38 212 ILE A CA 1
ATOM 1762 C C . ILE A 1 212 ? -9.427 6.610 17.470 1.00 93.38 212 ILE A C 1
ATOM 1764 O O . ILE A 1 212 ? -8.253 6.983 17.418 1.00 93.38 212 ILE A O 1
ATOM 1768 N N . LYS A 1 213 ? -9.733 5.370 17.858 1.00 93.31 213 LYS A N 1
ATOM 1769 C CA . LYS A 1 213 ? -8.759 4.396 18.367 1.00 93.31 213 LYS A CA 1
ATOM 1770 C C . LYS A 1 213 ? -9.036 2.999 17.843 1.00 93.31 213 LYS A C 1
ATOM 1772 O O . LYS A 1 213 ? -10.178 2.566 17.744 1.00 93.31 213 LYS A O 1
ATOM 1777 N N . ILE A 1 214 ? -7.960 2.255 17.616 1.00 92.62 214 ILE A N 1
ATOM 1778 C CA . ILE A 1 214 ? -8.021 0.800 17.467 1.00 92.62 214 ILE A CA 1
ATOM 1779 C C . ILE A 1 214 ? -7.590 0.187 18.796 1.00 92.62 214 ILE A C 1
ATOM 1781 O O . ILE A 1 214 ? -6.462 0.403 19.252 1.00 92.62 214 ILE A O 1
ATOM 1785 N N . ILE A 1 215 ? -8.505 -0.547 19.416 1.00 89.88 215 ILE A N 1
ATOM 1786 C CA . ILE A 1 215 ? -8.323 -1.239 20.689 1.00 89.88 215 ILE A CA 1
ATOM 1787 C C . ILE A 1 215 ? -7.968 -2.693 20.384 1.00 89.88 215 ILE A C 1
ATOM 1789 O O . ILE A 1 215 ? -8.609 -3.325 19.546 1.00 89.88 215 ILE A O 1
ATOM 1793 N N . VAL A 1 216 ? -6.940 -3.205 21.060 1.00 89.94 216 VAL A N 1
ATOM 1794 C CA . VAL A 1 216 ? -6.634 -4.640 21.086 1.00 89.94 216 VAL A CA 1
ATOM 1795 C C . VAL A 1 216 ? -7.242 -5.187 22.368 1.00 89.94 216 VAL A C 1
ATOM 1797 O O . VAL A 1 216 ? -6.966 -4.655 23.443 1.00 89.94 216 VAL A O 1
ATOM 1800 N N . THR A 1 217 ? -8.115 -6.175 22.247 1.00 88.88 217 THR A N 1
ATOM 1801 C CA . THR A 1 217 ? -8.825 -6.780 23.375 1.00 88.88 217 THR A CA 1
ATOM 1802 C C . THR A 1 217 ? -7.981 -7.880 24.024 1.00 88.88 217 THR A C 1
ATOM 1804 O O . THR A 1 217 ? -6.987 -8.323 23.450 1.00 88.88 217 THR A O 1
ATOM 1807 N N . GLU A 1 218 ? -8.362 -8.334 25.222 1.00 84.94 218 GLU A N 1
ATOM 1808 C CA . GLU A 1 218 ? -7.633 -9.379 25.969 1.00 84.94 218 GLU A CA 1
ATOM 1809 C C . GLU A 1 218 ? -7.500 -10.694 25.186 1.00 84.94 218 GLU A C 1
ATOM 1811 O O . GLU A 1 218 ? -6.475 -11.364 25.251 1.00 84.94 218 GLU A O 1
ATOM 1816 N N . ASP A 1 219 ? -8.508 -11.019 24.376 1.00 88.12 219 ASP A N 1
ATOM 1817 C CA . ASP A 1 219 ? -8.549 -12.165 23.467 1.00 88.12 219 ASP A CA 1
ATOM 1818 C C . ASP A 1 219 ? -7.749 -11.959 22.162 1.00 88.12 219 ASP A C 1
ATOM 1820 O O . ASP A 1 219 ? -7.803 -12.790 21.258 1.00 88.12 219 ASP A O 1
ATOM 1824 N N . GLY A 1 220 ? -6.998 -10.859 22.039 1.00 87.25 220 GLY A N 1
ATOM 1825 C CA . GLY A 1 220 ? -6.149 -10.569 20.879 1.00 87.25 220 GLY A CA 1
ATOM 1826 C C . GLY A 1 220 ? -6.911 -10.119 19.628 1.00 87.25 220 GLY A C 1
ATOM 1827 O O . GLY A 1 220 ? -6.341 -10.098 18.534 1.00 87.25 220 GLY A O 1
ATOM 1828 N N . CYS A 1 221 ? -8.188 -9.760 19.770 1.00 92.88 221 CYS A N 1
ATOM 1829 C CA . CYS A 1 221 ? -9.000 -9.203 18.694 1.00 92.88 221 CYS A CA 1
ATOM 1830 C C . CYS A 1 221 ? -8.827 -7.682 18.588 1.00 92.88 221 CYS A C 1
ATOM 1832 O O . CYS A 1 221 ? -8.361 -7.008 19.506 1.00 92.88 221 CYS A O 1
ATOM 1834 N N . TYR A 1 222 ? -9.239 -7.129 17.452 1.00 94.25 222 TYR A N 1
ATOM 1835 C CA . TYR A 1 222 ? -9.171 -5.711 17.132 1.00 94.25 222 TYR A CA 1
ATOM 1836 C C . TYR A 1 222 ? -10.576 -5.115 17.074 1.00 94.25 222 TYR A C 1
ATOM 1838 O O . TYR A 1 222 ? -11.475 -5.679 16.452 1.00 94.25 222 TYR A O 1
ATOM 1846 N N . LEU A 1 223 ? -10.752 -3.956 17.704 1.00 93.69 223 LEU A N 1
ATOM 1847 C CA . LEU A 1 223 ? -12.005 -3.206 17.737 1.00 93.69 223 LEU A CA 1
ATOM 1848 C C . LEU A 1 223 ? -11.735 -1.741 17.387 1.00 93.69 223 LEU A C 1
ATOM 1850 O O . LEU A 1 223 ? -10.845 -1.117 17.967 1.00 93.69 223 LEU A O 1
ATOM 1854 N N . LEU A 1 224 ? -12.517 -1.174 16.468 1.00 94.00 224 LEU A N 1
ATOM 1855 C CA . LEU A 1 224 ? -12.515 0.267 16.220 1.00 94.00 224 LEU A CA 1
ATOM 1856 C C . LEU A 1 224 ? -13.466 0.972 17.192 1.00 94.00 224 LEU A C 1
ATOM 1858 O O . LEU A 1 224 ? -14.644 0.631 17.269 1.00 94.00 224 LEU A O 1
ATOM 1862 N N . SER A 1 225 ? -12.941 1.969 17.899 1.00 92.06 225 SER A N 1
ATOM 1863 C CA . SER A 1 225 ? -13.672 2.867 18.793 1.00 92.06 225 SER A CA 1
ATOM 1864 C C . SER A 1 225 ? -13.563 4.292 18.261 1.00 92.06 225 SER A C 1
ATOM 1866 O O . SER A 1 225 ? -12.455 4.786 18.064 1.00 92.06 225 SER A O 1
ATOM 1868 N N . CYS A 1 226 ? -14.700 4.936 18.028 1.00 86.88 226 CYS A N 1
ATOM 1869 C CA . CYS A 1 226 ? -14.842 6.308 17.543 1.00 86.88 226 CYS A CA 1
ATOM 1870 C C . CYS A 1 226 ? -16.219 6.827 17.942 1.00 86.88 226 CYS A C 1
ATOM 1872 O O . CYS A 1 226 ? -17.150 5.982 17.995 1.00 86.88 226 CYS A O 1
#

Foldseek 3Di:
DPQLEEEEEEDPDPVVVVVCVVCCCVPRVYHYDYDHELVVVVVDLVPGQHAEYEAECNRQVVPLVVSQVVLVPDQRDHAYEYEYEPVCVVVDDLLGLHQHYHYPPDDVVVVVVVCCVQRPPCVVVVCWQDDDQWILRLSSQWIARNVPRDIGHHRNLLSQLCVVQSVVAPDFAAPQRSCCRSVVDDPPDDDCSVVSSLVVSQVRVCVRDVQWHWDQDPVRTTHTGD

Sequence (226 aa):
MDSLGKILIASNDSNFRASMVNNLLDQFKAHSIEVLSTEAIFRKIEKEKIILLLLDSSIISKEISNFFNKFSKIEKKCFVFLFYASEEKELIKESYPISQKFLKPIKIEQVFAFIRKYLIDEKKDEKKIILNDFHLLIHERAILNSENEVKVYLTEKETQMLAYLGRNKNKKINRKELLSDVWNYGDDITTHTLETHIYRLRKKLSSFDSKIKIIVTEDGCYLLSC

Secondary structure (DSSP, 8-state):
-----EEEEE-S-HHHHHHHHHHHHHHH--EEEEE-SHHHHHHHHHHS-EEEEEEEGGGTTTTHHHHHHHHHT-SS--EEEEEE-GGGGGG--TTS--SEEEESS--HHHHHHHHIIIII-GGG---EEEETTEEEETTTTEEEETTT--EEE--HHHHHHHHHHHHTTT--B-HHHHIIIII---TT---SHHHHHHHHHHHHHHHH-TT-EEEEPTTS-EEEE-

pLDDT: mean 88.15, std 8.83, range [47.25, 97.31]

Radius of gyration: 17.88 Å; chains: 1; bounding box: 40×42×50 Å